Protein AF-A0AB35N3Q8-F1 (afdb_monomer)

Sequence (179 aa):
MINGSGTPKILANCGQVLATLINAGNHHLWVEGGCEITKAQYNDLVDATASTNGVTILIHDGLMSVMGKPSTGATSNHLKGVLFHLNVDYSPTPADWVSYDANNHLNHVPSVIEESYRTITSYYQHGAFTVSGGQYFDAPNQAAVFFDSLDFRFNKDVVDNSRKEFTQIQWQKGSWNDL

Radius of gyration: 17.2 Å; Cα contacts (8 Å, |Δi|>4): 395; chains: 1; bounding box: 38×32×59 Å

pLDDT: mean 91.31, std 9.09, range [57.88, 98.5]

Foldseek 3Di:
DAEADDVQGEDPPQLQVQLVVLLVVAQEEEYEEEYECAQVSQQSNQVSQQPDLAGEYEYEQYAYEYEDHDPPPGDPGARLYEYEYAYDPHFDALVRCPVPPCNCQLVDPPHPDDPLQSGQARAEYAEDHEYADYYHYHDPPGDHDYRYDYDYHHDPSNNCVHCVVPDDPDDDCPDVNVD

Mean predicted aligned error: 5.62 Å

Nearest PDB structures (foldseek):
  5lw3-assembly1_A  TM=2.406E-01  e=1.930E+00  Azotobacter vinelandii
  2qjw-assembly2_C  TM=3.360E-01  e=8.325E+00  Xanthomonas campestris pv. campestris
  2qjw-assembly2_D  TM=3.256E-01  e=9.316E+00  Xanthomonas campestris pv. campestris
  2pyg-assembly1_A  TM=2.619E-01  e=5.616E+00  unclassified

Structure (mmCIF, N/CA/C/O backbone):
data_AF-A0AB35N3Q8-F1
#
_entry.id   AF-A0AB35N3Q8-F1
#
loop_
_atom_site.group_PDB
_atom_site.id
_atom_site.type_symbol
_atom_site.label_atom_id
_atom_site.label_alt_id
_atom_site.label_comp_id
_atom_site.label_asym_id
_atom_site.label_entity_id
_atom_site.label_seq_id
_atom_site.pdbx_PDB_ins_code
_atom_site.Cartn_x
_atom_site.Cartn_y
_atom_site.Cartn_z
_atom_site.occupancy
_atom_site.B_iso_or_equiv
_atom_site.auth_seq_id
_atom_site.auth_comp_id
_atom_site.auth_asym_id
_atom_site.auth_atom_id
_atom_site.pdbx_PDB_model_num
ATOM 1 N N . MET A 1 1 ? -8.042 -13.813 3.741 1.00 83.94 1 MET A N 1
ATOM 2 C CA . MET A 1 1 ? -6.951 -13.785 2.746 1.00 83.94 1 MET A CA 1
ATOM 3 C C . MET A 1 1 ? -7.559 -13.484 1.386 1.00 83.94 1 MET A C 1
ATOM 5 O O . MET A 1 1 ? -8.563 -14.097 1.037 1.00 83.94 1 MET A O 1
ATOM 9 N N . ILE A 1 2 ? -6.992 -12.519 0.673 1.00 96.69 2 ILE A N 1
ATOM 10 C CA . ILE A 1 2 ? -7.413 -12.026 -0.638 1.00 96.69 2 ILE A CA 1
ATOM 11 C C . ILE A 1 2 ? -6.263 -12.345 -1.589 1.00 96.69 2 ILE A C 1
ATOM 13 O O . ILE A 1 2 ? -5.132 -11.960 -1.318 1.00 96.69 2 ILE A O 1
ATOM 17 N N . ASN A 1 3 ? -6.525 -13.070 -2.670 1.00 96.38 3 ASN A N 1
ATOM 18 C CA . ASN A 1 3 ? -5.472 -13.488 -3.591 1.00 96.38 3 ASN A CA 1
ATOM 19 C C . ASN A 1 3 ? -5.484 -12.613 -4.842 1.00 96.38 3 ASN A C 1
ATOM 21 O O . ASN A 1 3 ? -6.519 -12.496 -5.501 1.00 96.38 3 ASN A O 1
ATOM 25 N N . GLY A 1 4 ? -4.331 -12.037 -5.178 1.00 94.88 4 GLY A N 1
ATOM 26 C CA . GLY A 1 4 ? -4.084 -11.484 -6.500 1.00 94.88 4 GLY A CA 1
ATOM 27 C C . GLY A 1 4 ? -4.049 -12.575 -7.572 1.00 94.88 4 GLY A C 1
ATOM 28 O O . GLY A 1 4 ? -3.997 -13.775 -7.289 1.00 94.88 4 GLY A O 1
ATOM 29 N N . SER A 1 5 ? -4.058 -12.149 -8.830 1.00 94.06 5 SER A N 1
ATOM 30 C CA . SER A 1 5 ? -4.033 -13.033 -9.999 1.00 94.06 5 SER A CA 1
ATOM 31 C C . SER A 1 5 ? -2.922 -12.632 -10.969 1.00 94.06 5 SER A C 1
ATOM 33 O O . SER A 1 5 ? -2.453 -11.498 -10.922 1.00 94.06 5 SER A O 1
ATOM 35 N N . GLY A 1 6 ? -2.494 -13.549 -11.840 1.00 91.75 6 GLY A N 1
ATOM 36 C CA . GLY A 1 6 ? -1.421 -13.298 -12.810 1.00 91.75 6 GLY A CA 1
ATOM 37 C C . GLY A 1 6 ? -0.015 -13.631 -12.300 1.00 91.75 6 GLY A C 1
ATOM 38 O O . GLY A 1 6 ? 0.158 -14.327 -11.296 1.00 91.75 6 GLY A O 1
ATOM 39 N N . THR A 1 7 ? 1.000 -13.185 -13.043 1.00 88.06 7 THR A N 1
ATOM 40 C CA . THR A 1 7 ? 2.423 -13.357 -12.710 1.00 88.06 7 THR A CA 1
ATOM 41 C C . THR A 1 7 ? 3.192 -12.079 -13.086 1.00 88.06 7 THR A C 1
ATOM 43 O O . THR A 1 7 ? 3.342 -11.829 -14.282 1.00 88.06 7 THR A O 1
ATOM 46 N N . PRO A 1 8 ? 3.657 -11.277 -12.105 1.00 90.94 8 PRO A N 1
ATOM 47 C CA . PRO A 1 8 ? 3.413 -11.424 -10.663 1.00 90.94 8 PRO A CA 1
ATOM 48 C C . PRO A 1 8 ? 1.919 -11.325 -10.305 1.00 90.94 8 PRO A C 1
ATOM 50 O O . PRO A 1 8 ? 1.110 -10.824 -11.086 1.00 90.94 8 PRO A O 1
ATOM 53 N N . LYS A 1 9 ? 1.531 -11.857 -9.138 1.00 96.19 9 LYS A N 1
ATOM 54 C CA . LYS A 1 9 ? 0.141 -11.771 -8.663 1.00 96.19 9 LYS A CA 1
ATOM 55 C C . LYS A 1 9 ? -0.197 -10.316 -8.365 1.00 96.19 9 LYS A C 1
ATOM 57 O O . LYS A 1 9 ? 0.535 -9.674 -7.622 1.00 96.19 9 LYS A O 1
ATOM 62 N N . ILE A 1 10 ? -1.318 -9.825 -8.881 1.00 96.88 10 ILE A N 1
ATOM 63 C CA . ILE A 1 10 ? -1.806 -8.464 -8.636 1.00 96.88 10 ILE A CA 1
ATOM 64 C C . ILE A 1 10 ? -3.287 -8.521 -8.257 1.00 96.88 10 ILE A C 1
ATOM 66 O O . ILE A 1 10 ? -4.090 -9.204 -8.905 1.00 96.88 10 ILE A O 1
ATOM 70 N N . LEU A 1 11 ? -3.657 -7.805 -7.197 1.00 97.88 11 LEU A N 1
ATOM 71 C CA . LEU A 1 11 ? -5.041 -7.546 -6.828 1.00 97.88 11 LEU A CA 1
ATOM 72 C C . LEU A 1 11 ? -5.544 -6.310 -7.582 1.00 97.88 11 LEU A C 1
ATOM 74 O O . LEU A 1 11 ? -5.248 -5.169 -7.222 1.00 97.88 11 LEU A O 1
ATOM 78 N N . ALA A 1 12 ? -6.332 -6.543 -8.630 1.00 96.19 12 ALA A N 1
ATOM 79 C CA . ALA A 1 12 ? -6.973 -5.469 -9.379 1.00 96.19 12 ALA A CA 1
ATOM 80 C C . ALA A 1 12 ? -7.959 -4.689 -8.496 1.00 96.19 12 ALA A C 1
ATOM 82 O O . ALA A 1 12 ? -8.684 -5.269 -7.687 1.00 96.19 12 ALA A O 1
ATOM 83 N N . ASN A 1 13 ? -8.009 -3.370 -8.690 1.00 96.19 13 ASN A N 1
ATOM 84 C CA . ASN A 1 13 ? -8.845 -2.451 -7.915 1.00 96.19 13 ASN A CA 1
ATOM 85 C C . ASN A 1 13 ? -8.660 -2.575 -6.393 1.00 96.19 13 ASN A C 1
ATOM 87 O O . ASN A 1 13 ? -9.636 -2.542 -5.639 1.00 96.19 13 ASN A O 1
ATOM 91 N N . CYS A 1 14 ? -7.410 -2.740 -5.949 1.00 97.69 14 CYS A N 1
ATOM 92 C CA . CYS A 1 14 ? -7.093 -3.090 -4.570 1.00 97.69 14 CYS A CA 1
ATOM 93 C C . CYS A 1 14 ? -7.777 -2.176 -3.541 1.00 97.69 14 CYS A C 1
ATOM 95 O O . CYS A 1 14 ? -8.440 -2.682 -2.635 1.00 97.69 14 CYS A O 1
ATOM 97 N N . GLY A 1 15 ? -7.708 -0.848 -3.702 1.00 97.25 15 GLY A N 1
ATOM 98 C CA . GLY A 1 15 ? -8.331 0.086 -2.757 1.00 97.25 15 GLY A CA 1
ATOM 99 C C . GLY A 1 15 ? -9.846 -0.111 -2.612 1.00 97.25 15 GLY A C 1
ATOM 100 O O . GLY A 1 15 ? -10.362 -0.114 -1.495 1.00 97.25 15 GLY A O 1
ATOM 101 N N . GLN A 1 16 ? -10.553 -0.381 -3.714 1.00 97.75 16 GLN A N 1
ATOM 102 C CA . GLN A 1 16 ? -11.999 -0.633 -3.705 1.00 97.75 16 GLN A CA 1
ATOM 103 C C . GLN A 1 16 ? -12.348 -1.987 -3.067 1.00 97.75 16 GLN A C 1
ATOM 105 O O . GLN A 1 16 ? -13.322 -2.092 -2.315 1.00 97.75 16 GLN A O 1
ATOM 110 N N . VAL A 1 17 ? -11.557 -3.029 -3.349 1.00 98.38 17 VAL A N 1
ATOM 111 C CA . VAL A 1 17 ? -11.733 -4.359 -2.740 1.00 98.38 17 VAL A CA 1
ATOM 112 C C . VAL A 1 17 ? -11.559 -4.272 -1.224 1.00 98.38 17 VAL A C 1
ATOM 114 O O . VAL A 1 17 ? -12.401 -4.775 -0.478 1.00 98.38 17 VAL A O 1
ATOM 117 N N . LEU A 1 18 ? -10.509 -3.584 -0.765 1.00 98.50 18 LEU A N 1
ATOM 118 C CA . LEU A 1 18 ? -10.261 -3.351 0.656 1.00 98.50 18 LEU A CA 1
ATOM 119 C C . LEU A 1 18 ? -11.410 -2.562 1.297 1.00 98.50 18 LEU A C 1
ATOM 121 O O . LEU A 1 18 ? -11.960 -3.013 2.299 1.00 98.50 18 LEU A O 1
ATOM 125 N N . ALA A 1 19 ? -11.831 -1.444 0.696 1.00 98.38 19 ALA A N 1
ATOM 126 C CA . ALA A 1 19 ? -12.948 -0.636 1.190 1.00 98.38 19 ALA A CA 1
ATOM 127 C C . ALA A 1 19 ? -14.242 -1.454 1.343 1.00 98.38 19 ALA A C 1
ATOM 129 O O . ALA A 1 19 ? -14.917 -1.382 2.369 1.00 98.38 19 ALA A O 1
ATOM 130 N N . THR A 1 20 ? -14.560 -2.288 0.349 1.00 98.50 20 THR A N 1
ATOM 131 C CA . THR A 1 20 ? -15.748 -3.157 0.362 1.00 98.50 20 THR A CA 1
ATOM 132 C C . THR A 1 20 ? -15.714 -4.136 1.534 1.00 98.50 20 THR A C 1
ATOM 134 O O . THR A 1 20 ? -16.702 -4.287 2.251 1.00 98.50 20 THR A O 1
ATOM 137 N N . LEU A 1 21 ? -14.571 -4.788 1.760 1.00 98.25 21 LEU A N 1
ATOM 138 C CA . LEU A 1 21 ? -14.412 -5.749 2.851 1.00 98.25 21 LEU A CA 1
ATOM 139 C C . LEU A 1 21 ? -14.453 -5.077 4.226 1.00 98.25 21 LEU A C 1
ATOM 141 O O . LEU A 1 21 ? -15.048 -5.639 5.147 1.00 98.25 21 LEU A O 1
ATOM 145 N N . ILE A 1 22 ? -13.876 -3.880 4.349 1.00 98.25 22 ILE A N 1
ATOM 146 C CA . ILE A 1 22 ? -13.913 -3.071 5.573 1.00 98.25 22 ILE A CA 1
ATOM 147 C C . ILE A 1 22 ? -15.350 -2.675 5.909 1.00 98.25 22 ILE A C 1
ATOM 149 O O . ILE A 1 22 ? -15.797 -2.904 7.029 1.00 98.25 22 ILE A O 1
ATOM 153 N N . ASN A 1 23 ? -16.110 -2.190 4.926 1.00 98.12 23 ASN A N 1
ATOM 154 C CA . ASN A 1 23 ? -17.527 -1.862 5.104 1.00 98.12 23 ASN A CA 1
ATOM 155 C C . ASN A 1 23 ? -18.387 -3.093 5.445 1.00 98.12 23 ASN A C 1
ATOM 157 O O . ASN A 1 23 ? -19.416 -2.964 6.102 1.00 98.12 23 ASN A O 1
ATOM 161 N N . ALA A 1 24 ? -17.954 -4.294 5.048 1.00 97.69 24 ALA A N 1
ATOM 162 C CA . ALA A 1 24 ? -18.570 -5.561 5.446 1.00 97.69 24 ALA A CA 1
ATOM 163 C C . ALA A 1 24 ? -18.138 -6.055 6.847 1.00 97.69 24 ALA A C 1
ATOM 165 O O . ALA A 1 24 ? -18.530 -7.148 7.255 1.00 97.69 24 ALA A O 1
ATOM 166 N N . GLY A 1 25 ? -17.335 -5.279 7.585 1.00 96.69 25 GLY A N 1
ATOM 167 C CA . GLY A 1 25 ? -16.896 -5.579 8.952 1.00 96.69 25 GLY A CA 1
ATOM 168 C C . GLY A 1 25 ? -15.561 -6.324 9.063 1.00 96.69 25 GLY A C 1
ATOM 169 O O . GLY A 1 25 ? -15.192 -6.755 10.156 1.00 96.69 25 GLY A O 1
ATOM 170 N N . ASN A 1 26 ? -14.814 -6.490 7.965 1.00 96.38 26 ASN A N 1
ATOM 171 C CA . ASN A 1 26 ? -13.488 -7.111 8.008 1.00 96.38 26 ASN A CA 1
ATOM 172 C C . ASN A 1 26 ? -12.425 -6.059 8.331 1.00 96.38 26 ASN A C 1
ATOM 174 O O . ASN A 1 26 ? -12.109 -5.215 7.500 1.00 96.38 26 ASN A O 1
ATOM 178 N N . HIS A 1 27 ? -11.830 -6.136 9.520 1.00 94.88 27 HIS A N 1
ATOM 179 C CA . HIS A 1 27 ? -10.807 -5.173 9.955 1.00 94.88 27 HIS A CA 1
ATOM 180 C C . HIS A 1 27 ? -9.370 -5.698 9.841 1.00 94.88 27 HIS A C 1
ATOM 182 O O . HIS A 1 27 ? -8.433 -4.951 10.094 1.00 94.88 27 HIS A O 1
ATOM 188 N N . HIS A 1 28 ? -9.184 -6.961 9.450 1.00 95.25 28 HIS A N 1
ATOM 189 C CA . HIS A 1 28 ? -7.873 -7.582 9.258 1.00 95.25 28 HIS A CA 1
ATOM 190 C C . HIS A 1 28 ? -7.820 -8.170 7.852 1.00 95.25 28 HIS A C 1
ATOM 192 O O . HIS A 1 28 ? -8.460 -9.181 7.557 1.00 95.25 28 HIS A O 1
ATOM 198 N N . LEU A 1 29 ? -7.103 -7.492 6.964 1.00 97.31 29 LEU A N 1
ATOM 199 C CA . LEU A 1 29 ? -7.060 -7.796 5.544 1.00 97.31 29 LEU A CA 1
ATOM 200 C C . LEU A 1 29 ? -5.645 -8.225 5.177 1.00 97.31 29 LEU A C 1
ATOM 202 O O . LEU A 1 29 ? -4.680 -7.538 5.487 1.00 97.31 29 LEU A O 1
ATOM 206 N N . TRP A 1 30 ? -5.542 -9.369 4.511 1.00 97.62 30 TRP A N 1
ATOM 207 C CA . TRP A 1 30 ? -4.290 -9.917 3.998 1.00 97.62 30 TRP A CA 1
ATOM 208 C C . TRP A 1 30 ? -4.444 -10.082 2.495 1.00 97.62 30 TRP A C 1
ATOM 210 O O . TRP A 1 30 ? -5.305 -10.856 2.065 1.00 97.62 30 TRP A O 1
ATOM 220 N N . VAL A 1 31 ? -3.623 -9.373 1.726 1.00 98.31 31 VAL A N 1
ATOM 221 C CA . VAL A 1 31 ? -3.501 -9.477 0.271 1.00 98.31 31 VAL A CA 1
ATOM 222 C C . VAL A 1 31 ? -2.235 -10.258 -0.076 1.00 98.31 31 VAL A C 1
ATOM 224 O O . VAL A 1 31 ? -1.149 -9.875 0.338 1.00 98.31 31 VAL A O 1
ATOM 227 N N . GLU A 1 32 ? -2.392 -11.352 -0.815 1.00 97.88 32 GLU A N 1
ATOM 228 C CA . GLU A 1 32 ? -1.293 -12.116 -1.415 1.00 97.88 32 GLU A CA 1
ATOM 229 C C . GLU A 1 32 ? -1.042 -11.613 -2.839 1.00 97.88 32 GLU A C 1
ATOM 231 O O . GLU A 1 32 ? -1.887 -11.797 -3.726 1.00 97.88 32 GLU A O 1
ATOM 236 N N . GLY A 1 33 ? 0.114 -10.999 -3.065 1.00 97.69 33 GLY A N 1
ATOM 237 C CA . GLY A 1 33 ? 0.476 -10.318 -4.300 1.00 97.69 33 GLY A CA 1
ATOM 238 C C . GLY A 1 33 ? 0.417 -8.796 -4.190 1.00 97.69 33 GLY A C 1
ATOM 239 O O . GLY A 1 33 ? 0.183 -8.212 -3.134 1.00 97.69 33 GLY A O 1
ATOM 240 N N . GLY A 1 34 ? 0.635 -8.142 -5.326 1.00 97.88 34 GLY A N 1
ATOM 241 C CA . GLY A 1 34 ? 0.725 -6.699 -5.406 1.00 97.88 34 GLY A CA 1
ATOM 242 C C . GLY A 1 34 ? -0.622 -5.977 -5.304 1.00 97.88 34 GLY A C 1
ATOM 243 O O . GLY A 1 34 ? -1.671 -6.498 -5.684 1.00 97.88 34 GLY A O 1
ATOM 244 N N . CYS A 1 35 ? -0.583 -4.746 -4.803 1.00 98.38 35 CYS A N 1
ATOM 245 C CA . CYS A 1 35 ? -1.736 -3.899 -4.531 1.00 98.38 35 CYS A CA 1
ATOM 246 C C . CYS A 1 35 ? -1.394 -2.426 -4.788 1.00 98.38 35 CYS A C 1
ATOM 248 O O . CYS A 1 35 ? -0.466 -1.885 -4.189 1.00 98.38 35 CYS A O 1
ATOM 250 N N . GLU A 1 36 ? -2.180 -1.761 -5.631 1.00 98.06 36 GLU A N 1
ATOM 251 C CA . GLU A 1 36 ? -2.143 -0.305 -5.775 1.00 98.06 36 GLU A CA 1
ATOM 252 C C . GLU A 1 36 ? -3.421 0.322 -5.230 1.00 98.06 36 GLU A C 1
ATOM 254 O O . GLU A 1 36 ? -4.532 -0.052 -5.615 1.00 98.06 36 GLU A O 1
ATOM 259 N N . ILE A 1 37 ? -3.255 1.320 -4.368 1.00 97.56 37 ILE A N 1
ATOM 260 C CA . ILE A 1 37 ? -4.319 2.253 -4.010 1.00 97.56 37 ILE A CA 1
ATOM 261 C C . ILE A 1 37 ? -4.205 3.435 -4.970 1.00 97.56 37 ILE A C 1
ATOM 263 O O . ILE A 1 37 ? -3.357 4.312 -4.799 1.00 97.56 37 ILE A O 1
ATOM 267 N N . THR A 1 38 ? -5.044 3.447 -6.006 1.00 97.06 38 THR A N 1
ATOM 268 C CA . THR A 1 38 ? -5.044 4.523 -7.008 1.00 97.06 38 THR A CA 1
ATOM 269 C C . THR A 1 38 ? -5.674 5.801 -6.451 1.00 97.06 38 THR A C 1
ATOM 271 O O . THR A 1 38 ? -6.429 5.778 -5.474 1.00 97.06 38 THR A O 1
ATOM 274 N N . LYS A 1 39 ? -5.452 6.942 -7.123 1.00 95.88 39 LYS A N 1
ATOM 275 C CA . LYS A 1 39 ? -6.076 8.222 -6.724 1.00 95.88 39 LYS A CA 1
ATOM 276 C C . LYS A 1 39 ? -7.604 8.146 -6.711 1.00 95.88 39 LYS A C 1
ATOM 278 O O . LYS A 1 39 ? -8.239 8.796 -5.887 1.00 95.88 39 LYS A O 1
ATOM 283 N N . ALA A 1 40 ? -8.184 7.370 -7.629 1.00 95.94 40 ALA A N 1
ATOM 284 C CA . ALA A 1 40 ? -9.630 7.192 -7.738 1.00 95.94 40 ALA A CA 1
ATOM 285 C C . ALA A 1 40 ? -10.209 6.374 -6.573 1.00 95.94 40 ALA A C 1
ATOM 287 O O . ALA A 1 40 ? -11.357 6.581 -6.202 1.00 95.94 40 ALA A O 1
ATOM 288 N N . GLN A 1 41 ? -9.411 5.483 -5.981 1.00 96.69 41 GLN A N 1
ATOM 289 C CA . GLN A 1 41 ? -9.819 4.603 -4.881 1.00 96.69 41 GLN A CA 1
ATOM 290 C C . GLN A 1 41 ? -9.489 5.177 -3.498 1.00 96.69 41 GLN A C 1
ATOM 292 O O . GLN A 1 41 ? -9.890 4.604 -2.485 1.00 96.69 41 GLN A O 1
ATOM 297 N N . TYR A 1 42 ? -8.752 6.293 -3.442 1.00 96.19 42 TYR A N 1
ATOM 298 C CA . TYR A 1 42 ? -8.296 6.906 -2.196 1.00 96.19 42 TYR A CA 1
ATOM 299 C C . TYR A 1 42 ? -9.457 7.171 -1.229 1.00 96.19 42 TYR A C 1
ATOM 301 O O . TYR A 1 42 ? -9.403 6.716 -0.089 1.00 96.19 42 TYR A O 1
ATOM 309 N N . ASN A 1 43 ? -10.498 7.886 -1.682 1.00 96.62 43 ASN A N 1
ATOM 310 C CA . ASN A 1 43 ? -11.618 8.280 -0.821 1.00 96.62 43 ASN A CA 1
ATOM 311 C C . ASN A 1 43 ? -12.343 7.046 -0.272 1.00 96.62 43 ASN A C 1
ATOM 313 O O . ASN A 1 43 ? -12.494 6.933 0.940 1.00 96.62 43 ASN A O 1
ATOM 317 N N . ASP A 1 44 ? -12.694 6.097 -1.146 1.00 96.56 44 ASP A N 1
ATOM 318 C CA . ASP A 1 44 ? -13.397 4.866 -0.771 1.00 96.56 44 ASP A CA 1
ATOM 319 C C . ASP A 1 44 ? -12.677 4.127 0.362 1.00 96.56 44 ASP A C 1
ATOM 321 O O . ASP A 1 44 ? -13.300 3.722 1.345 1.00 96.56 44 ASP A O 1
ATOM 325 N N . LEU A 1 45 ? -11.353 3.982 0.251 1.00 97.56 45 LEU A N 1
ATOM 326 C CA . LEU A 1 45 ? -10.556 3.301 1.262 1.00 97.56 45 LEU A CA 1
ATOM 327 C C . LEU A 1 45 ? -10.495 4.086 2.574 1.00 97.56 45 LEU A C 1
ATOM 329 O O . LEU A 1 45 ? -10.781 3.524 3.634 1.00 97.56 45 LEU A O 1
ATOM 333 N N . VAL A 1 46 ? -10.099 5.363 2.537 1.00 96.62 46 VAL A N 1
ATOM 334 C CA . VAL A 1 46 ? -9.896 6.117 3.783 1.00 96.62 46 VAL A CA 1
ATOM 335 C C . VAL A 1 46 ? -11.219 6.367 4.507 1.00 96.62 46 VAL A C 1
ATOM 337 O O . VAL A 1 46 ? -11.254 6.251 5.732 1.00 96.62 46 VAL A O 1
ATOM 340 N N . ASP A 1 47 ? -12.314 6.602 3.780 1.00 97.38 47 ASP A N 1
ATOM 341 C CA . ASP A 1 47 ? -13.652 6.772 4.353 1.00 97.38 47 AS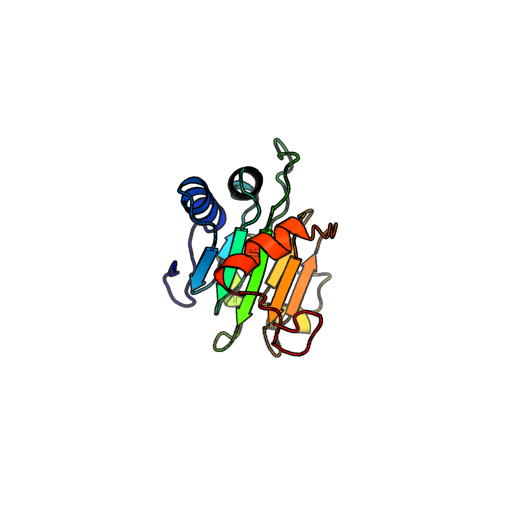P A CA 1
ATOM 342 C C . ASP A 1 47 ? -14.157 5.465 4.981 1.00 97.38 47 ASP A C 1
ATOM 344 O O . ASP A 1 47 ? -14.664 5.487 6.107 1.00 97.38 47 ASP A O 1
ATOM 348 N N . ALA A 1 48 ? -13.931 4.316 4.327 1.00 98.06 48 ALA A N 1
ATOM 349 C CA . ALA A 1 48 ? -14.234 3.013 4.919 1.00 98.06 48 ALA A CA 1
ATOM 350 C C . ALA A 1 48 ? -13.471 2.820 6.238 1.00 98.06 48 ALA A C 1
ATOM 352 O O . ALA A 1 48 ? -14.070 2.476 7.258 1.00 98.06 48 ALA A O 1
ATOM 353 N N . THR A 1 49 ? -12.165 3.121 6.269 1.00 97.00 49 THR A N 1
ATOM 354 C CA . THR A 1 49 ? -11.360 2.973 7.496 1.00 97.00 49 THR A CA 1
ATOM 355 C C . THR A 1 49 ? -11.780 3.938 8.607 1.00 97.00 49 THR A C 1
ATOM 357 O O . THR A 1 49 ? -11.756 3.562 9.781 1.00 97.00 49 THR A O 1
ATOM 360 N N . ALA A 1 50 ? -12.205 5.158 8.262 1.00 95.94 50 ALA A N 1
ATOM 361 C CA . ALA A 1 50 ? -12.589 6.193 9.221 1.00 95.94 50 ALA A CA 1
ATOM 362 C C . ALA A 1 50 ? -13.799 5.790 10.078 1.00 95.94 50 ALA A C 1
ATOM 364 O O . ALA A 1 50 ? -13.894 6.203 11.236 1.00 95.94 50 ALA A O 1
ATOM 365 N N . SER A 1 51 ? -14.676 4.936 9.541 1.00 93.50 51 SER A N 1
ATOM 366 C CA . SER A 1 51 ? -15.833 4.374 10.252 1.00 93.50 51 SER A CA 1
ATOM 367 C C . SER A 1 51 ? -15.481 3.284 11.279 1.00 93.50 51 SER A C 1
ATOM 369 O O . SER A 1 51 ? -16.337 2.855 12.052 1.00 93.50 51 SER A O 1
ATOM 371 N N . THR A 1 52 ? -14.220 2.843 11.318 1.00 94.62 52 THR A N 1
ATOM 372 C CA . THR A 1 52 ? -13.743 1.757 12.187 1.00 94.62 52 THR A CA 1
ATOM 373 C C . THR A 1 52 ? -12.949 2.284 13.387 1.00 94.62 52 THR A C 1
ATOM 375 O O . THR A 1 52 ? -12.658 3.475 13.506 1.00 94.62 52 THR A O 1
ATOM 378 N N . ASN A 1 53 ? -12.520 1.386 14.277 1.00 92.75 53 ASN A N 1
ATOM 379 C CA . ASN A 1 53 ? -11.555 1.704 15.339 1.00 92.75 53 ASN A CA 1
ATOM 380 C C . ASN A 1 53 ? -10.090 1.522 14.916 1.00 92.75 53 ASN A C 1
ATOM 382 O O . ASN A 1 53 ? -9.194 1.644 15.747 1.00 92.75 53 ASN A O 1
ATOM 386 N N . GLY A 1 54 ? -9.841 1.277 13.633 1.00 92.81 54 GLY A N 1
ATOM 387 C CA . GLY A 1 54 ? -8.543 0.876 13.117 1.00 92.81 54 GLY A CA 1
ATOM 388 C C . GLY A 1 54 ? -8.661 -0.430 12.346 1.00 92.81 54 GLY A C 1
ATOM 389 O O . GLY A 1 54 ? -9.354 -1.350 12.782 1.00 92.81 54 GLY A O 1
ATOM 390 N N . VAL A 1 55 ? -7.962 -0.504 11.218 1.00 95.75 55 VAL A N 1
ATOM 391 C CA . VAL A 1 55 ? -7.808 -1.730 10.428 1.00 95.75 55 VAL A CA 1
ATOM 392 C C . VAL A 1 55 ? -6.340 -2.138 10.339 1.00 95.75 55 VAL A C 1
ATOM 394 O O . VAL A 1 55 ? -5.446 -1.302 10.461 1.00 95.75 55 VAL A O 1
ATOM 397 N N . THR A 1 56 ? -6.102 -3.415 10.077 1.00 96.25 56 THR A N 1
ATOM 398 C CA . THR A 1 56 ? -4.799 -3.967 9.703 1.00 96.25 56 THR A CA 1
ATOM 399 C C . THR A 1 56 ? -4.873 -4.400 8.255 1.00 96.25 56 THR A C 1
ATOM 401 O O . THR A 1 56 ? -5.690 -5.255 7.913 1.00 96.25 56 THR A O 1
ATOM 404 N N . ILE A 1 57 ? -4.025 -3.824 7.411 1.00 97.31 57 ILE A N 1
ATOM 405 C CA . ILE A 1 57 ? -3.881 -4.231 6.014 1.00 97.31 57 ILE A CA 1
ATOM 406 C C . ILE A 1 57 ? -2.457 -4.737 5.836 1.00 97.31 57 ILE A C 1
ATOM 408 O O . ILE A 1 57 ? -1.503 -4.011 6.098 1.00 97.31 57 ILE A O 1
ATOM 412 N N . LEU A 1 58 ? -2.330 -5.979 5.392 1.00 97.50 58 LEU A N 1
ATOM 413 C CA . LEU A 1 58 ? -1.074 -6.621 5.047 1.00 97.50 58 LEU A CA 1
ATOM 414 C C . LEU A 1 58 ? -1.044 -6.884 3.543 1.00 97.50 58 LEU A C 1
ATOM 416 O O . LEU A 1 58 ? -1.939 -7.548 3.021 1.00 97.50 58 LEU A O 1
ATOM 420 N N . ILE A 1 59 ? -0.008 -6.387 2.876 1.00 98.31 59 ILE A N 1
ATOM 421 C CA . ILE A 1 59 ? 0.358 -6.740 1.506 1.00 98.31 59 ILE A CA 1
ATOM 422 C C . ILE A 1 59 ? 1.578 -7.654 1.589 1.00 98.31 59 ILE A C 1
ATOM 424 O O . ILE A 1 59 ? 2.610 -7.254 2.131 1.00 98.31 59 ILE A O 1
ATOM 428 N N . HIS A 1 60 ? 1.432 -8.879 1.098 1.00 98.00 60 HIS A N 1
ATOM 429 C CA . HIS A 1 60 ? 2.436 -9.930 1.192 1.00 98.00 60 HIS A CA 1
ATOM 430 C C . HIS A 1 60 ? 2.894 -10.370 -0.203 1.00 98.00 60 HIS A C 1
ATOM 432 O O . HIS A 1 60 ? 2.055 -10.613 -1.069 1.00 98.00 60 HIS A O 1
ATOM 438 N N . ASP A 1 61 ? 4.208 -10.471 -0.408 1.00 97.25 61 ASP A N 1
ATOM 439 C CA . ASP A 1 61 ? 4.855 -10.963 -1.632 1.00 97.25 61 ASP A CA 1
ATOM 440 C C . ASP A 1 61 ? 4.360 -10.295 -2.927 1.00 97.25 61 ASP A C 1
ATOM 442 O O . ASP A 1 61 ? 3.862 -10.930 -3.864 1.00 97.25 61 ASP A O 1
ATOM 446 N N . GLY A 1 62 ? 4.526 -8.975 -2.998 1.00 97.75 62 GLY A N 1
ATOM 447 C CA . GLY A 1 62 ? 4.234 -8.199 -4.197 1.00 97.75 62 GLY A CA 1
ATOM 448 C C . GLY A 1 62 ? 4.587 -6.720 -4.083 1.00 97.75 62 GLY A C 1
ATOM 449 O O . GLY A 1 62 ? 5.116 -6.247 -3.075 1.00 97.75 62 GLY A O 1
ATOM 450 N N . LEU A 1 63 ? 4.282 -5.971 -5.145 1.00 98.31 63 LEU A N 1
ATOM 451 C CA . LEU A 1 63 ? 4.412 -4.514 -5.155 1.00 98.31 63 LEU A CA 1
ATOM 452 C C . LEU A 1 63 ? 3.288 -3.854 -4.365 1.00 98.31 63 LEU A C 1
ATOM 454 O O . LEU A 1 63 ? 2.120 -4.181 -4.563 1.00 98.31 63 LEU A O 1
ATOM 458 N N . MET A 1 64 ? 3.615 -2.855 -3.557 1.00 97.88 64 MET A N 1
ATOM 459 C CA . MET A 1 64 ? 2.629 -1.988 -2.926 1.00 97.88 64 MET A CA 1
ATOM 460 C C . MET A 1 64 ? 2.817 -0.548 -3.402 1.00 97.88 64 MET A C 1
ATOM 462 O O . MET A 1 64 ? 3.920 -0.006 -3.335 1.00 97.88 64 MET A O 1
ATOM 466 N N . SER A 1 65 ? 1.743 0.108 -3.838 1.00 97.56 65 SER A N 1
ATOM 467 C CA . SER A 1 65 ? 1.774 1.557 -4.045 1.00 97.56 65 SER A CA 1
ATOM 468 C C . SER A 1 65 ? 0.560 2.281 -3.511 1.00 97.56 65 SER A C 1
ATOM 470 O O . SER A 1 65 ? -0.557 1.761 -3.457 1.00 97.56 65 SER A O 1
ATOM 472 N N . VAL A 1 66 ? 0.808 3.528 -3.124 1.00 96.25 66 VAL A N 1
ATOM 473 C CA . VAL A 1 66 ? -0.208 4.442 -2.628 1.00 96.25 66 VAL A CA 1
ATOM 474 C C . VAL A 1 66 ? -0.117 5.748 -3.393 1.00 96.25 66 VAL A C 1
ATOM 476 O O . VAL A 1 66 ? 0.837 6.519 -3.263 1.00 96.25 66 VAL A O 1
ATOM 479 N N . MET A 1 67 ? -1.151 6.014 -4.181 1.00 95.62 67 MET A N 1
ATOM 480 C CA . MET A 1 67 ? -1.341 7.295 -4.831 1.00 95.62 67 MET A CA 1
ATOM 481 C C . MET A 1 67 ? -2.150 8.199 -3.897 1.00 95.62 67 MET A C 1
ATOM 483 O O . MET A 1 67 ? -3.237 7.849 -3.442 1.00 95.62 67 MET A O 1
ATOM 487 N N . GLY A 1 68 ? -1.597 9.369 -3.593 1.00 91.25 68 GLY A N 1
ATOM 488 C CA . GLY A 1 68 ? -2.168 10.330 -2.657 1.00 91.25 68 GLY A CA 1
ATOM 489 C C . GLY A 1 68 ? -3.511 10.905 -3.104 1.00 91.25 68 GLY A C 1
ATOM 490 O O . GLY A 1 68 ? -3.994 10.648 -4.209 1.00 91.25 68 GLY A O 1
ATOM 491 N N . LYS A 1 69 ? -4.099 11.727 -2.231 1.00 92.31 69 LYS A N 1
ATOM 492 C CA . LYS A 1 69 ? -5.460 12.264 -2.386 1.00 92.31 69 LYS A CA 1
ATOM 493 C C . LYS A 1 69 ? -5.757 12.834 -3.790 1.00 92.31 69 LYS A C 1
ATOM 495 O O . LYS A 1 69 ? -4.879 13.466 -4.395 1.00 92.31 69 LYS A O 1
ATOM 500 N N . PRO A 1 70 ? -6.993 12.683 -4.306 1.00 92.94 70 PRO A N 1
ATOM 501 C CA . PRO A 1 70 ? -7.378 13.274 -5.583 1.00 92.94 70 PRO A CA 1
ATOM 502 C C . PRO A 1 70 ? -7.287 14.808 -5.531 1.00 92.94 70 PRO A C 1
ATOM 504 O O . PRO A 1 70 ? -7.442 15.431 -4.480 1.00 92.94 70 PRO A O 1
ATOM 507 N N . SER A 1 71 ? -7.031 15.441 -6.679 1.00 90.00 71 SER A N 1
ATOM 508 C CA . SER A 1 71 ? -6.871 16.903 -6.775 1.00 90.00 71 SER A CA 1
ATOM 509 C C . SER A 1 71 ? -8.161 17.677 -6.493 1.00 90.00 71 SER A C 1
ATOM 511 O O . SER A 1 71 ? -8.112 18.843 -6.110 1.00 90.00 71 SER A O 1
ATOM 513 N N . THR A 1 72 ? -9.314 17.032 -6.675 1.00 92.38 72 THR A N 1
ATOM 514 C CA . THR A 1 72 ? -10.644 17.580 -6.401 1.00 92.38 72 THR A CA 1
ATOM 515 C C . THR A 1 72 ? -11.477 16.532 -5.672 1.00 92.38 72 THR A C 1
ATOM 517 O O . THR A 1 72 ? -11.294 15.336 -5.887 1.00 92.38 72 THR A O 1
ATOM 520 N N . GLY A 1 73 ? -12.360 16.972 -4.772 1.00 93.19 73 GLY A N 1
ATOM 521 C CA . GLY A 1 73 ? -13.255 16.071 -4.039 1.00 93.19 73 GLY A CA 1
ATOM 522 C C . GLY A 1 73 ? -12.571 15.150 -3.023 1.00 93.19 73 GLY A C 1
ATOM 523 O O . GLY A 1 73 ? -13.176 14.165 -2.616 1.00 93.19 73 GLY A O 1
ATOM 524 N N . ALA A 1 74 ? -11.330 15.430 -2.612 1.00 93.88 74 ALA A N 1
ATOM 525 C CA . ALA A 1 74 ? -10.673 14.665 -1.557 1.00 93.88 74 ALA A CA 1
ATOM 526 C C . ALA A 1 74 ? -11.408 14.827 -0.220 1.00 93.88 74 ALA A C 1
ATOM 528 O O . ALA A 1 74 ? -11.675 15.949 0.219 1.00 93.88 74 ALA A O 1
ATOM 529 N N . THR A 1 75 ? -11.681 13.706 0.440 1.00 95.00 75 THR A N 1
ATOM 530 C CA . THR A 1 75 ? -12.155 13.681 1.828 1.00 95.00 75 THR A CA 1
ATOM 531 C C . THR A 1 75 ? -11.101 14.245 2.789 1.00 95.00 75 THR A C 1
ATOM 533 O O . THR A 1 7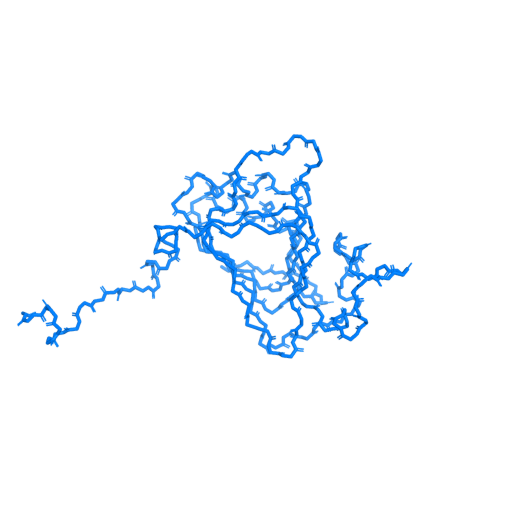5 ? -9.896 14.210 2.516 1.00 95.00 75 THR A O 1
ATOM 536 N N . SER A 1 76 ? -11.544 14.767 3.938 1.00 92.69 76 SER A N 1
ATOM 537 C CA . SER A 1 76 ? -10.652 15.153 5.041 1.00 92.69 76 SER A CA 1
ATOM 538 C C . SER A 1 76 ? -10.187 13.959 5.874 1.00 92.69 76 SER A C 1
ATOM 540 O O . SER A 1 76 ? -9.341 14.127 6.750 1.00 92.69 76 SER A O 1
ATOM 542 N N . ASN A 1 77 ? -10.755 12.776 5.633 1.00 94.19 77 ASN A N 1
ATOM 543 C CA . ASN A 1 77 ? -10.405 11.561 6.348 1.00 94.19 77 ASN A CA 1
ATOM 544 C C . ASN A 1 77 ? -8.984 11.089 6.018 1.00 94.19 77 ASN A C 1
ATOM 546 O O . ASN A 1 77 ? -8.346 11.494 5.041 1.00 94.19 77 ASN A O 1
ATOM 550 N N . HIS A 1 78 ? -8.463 10.248 6.901 1.00 92.12 78 HIS A N 1
ATOM 551 C CA . HIS A 1 78 ? -7.131 9.661 6.824 1.00 92.12 78 HIS A CA 1
ATOM 552 C C . HIS A 1 78 ? -7.278 8.148 6.891 1.00 92.12 78 HIS A C 1
ATOM 554 O O . HIS A 1 78 ? -8.286 7.652 7.402 1.00 92.12 78 HIS A O 1
ATOM 560 N N . LEU A 1 79 ? -6.264 7.410 6.442 1.00 93.81 79 LEU A N 1
ATOM 561 C CA . LEU A 1 79 ? -6.255 5.972 6.654 1.00 93.81 79 LEU A CA 1
ATOM 562 C C . LEU A 1 79 ? -6.153 5.688 8.160 1.00 93.81 79 LEU A C 1
ATOM 564 O O . LEU A 1 79 ? -5.102 5.876 8.782 1.00 93.81 79 LEU A O 1
ATOM 568 N N . LYS A 1 80 ? -7.245 5.221 8.760 1.00 95.50 80 LYS A N 1
ATOM 569 C CA . LYS A 1 80 ? -7.289 4.837 10.170 1.00 95.50 80 LYS A CA 1
ATOM 570 C C . LYS A 1 80 ? -6.926 3.361 10.302 1.00 95.50 80 LYS A C 1
ATOM 572 O O . LYS A 1 80 ? -7.787 2.488 10.293 1.00 95.50 80 LYS A O 1
ATOM 577 N N . GLY A 1 81 ? -5.634 3.080 10.417 1.00 94.31 81 GLY A N 1
ATOM 578 C CA . GLY A 1 81 ? -5.136 1.715 10.536 1.00 94.31 81 GLY A CA 1
ATOM 579 C C . GLY A 1 81 ? -3.622 1.613 10.447 1.00 94.31 81 GLY A C 1
ATOM 580 O O . GLY A 1 81 ? -2.915 2.623 10.474 1.00 94.31 81 GLY A O 1
ATOM 581 N N . VAL A 1 82 ? -3.149 0.379 10.333 1.00 94.19 82 VAL A N 1
ATOM 582 C CA . VAL A 1 82 ? -1.749 0.027 10.096 1.00 94.19 82 VAL A CA 1
ATOM 583 C C . VAL A 1 82 ? -1.606 -0.666 8.742 1.00 94.19 82 VAL A C 1
ATOM 585 O O . VAL A 1 82 ? -2.434 -1.502 8.371 1.00 94.19 82 VAL A O 1
ATOM 588 N N . LEU A 1 83 ? -0.557 -0.298 8.013 1.00 95.38 83 LEU A N 1
ATOM 589 C CA . LEU A 1 83 ? -0.168 -0.900 6.743 1.00 95.38 83 LEU A CA 1
ATOM 590 C C . LEU A 1 83 ? 1.095 -1.729 6.957 1.00 95.38 83 LEU A C 1
ATOM 592 O O . LEU A 1 83 ? 2.090 -1.211 7.458 1.00 95.38 83 LEU A O 1
ATOM 596 N N . PHE A 1 84 ? 1.061 -2.994 6.567 1.00 96.81 84 PHE A N 1
ATOM 597 C CA . PHE A 1 84 ? 2.228 -3.859 6.504 1.00 96.81 84 PHE A CA 1
ATOM 598 C C . PHE A 1 84 ? 2.520 -4.189 5.050 1.00 96.81 84 PHE A C 1
ATOM 600 O O . PHE A 1 84 ? 1.623 -4.595 4.311 1.00 96.81 84 PHE A O 1
ATOM 607 N N . HIS A 1 85 ? 3.778 -4.057 4.664 1.00 98.00 85 HIS A N 1
ATOM 608 C CA . HIS A 1 85 ? 4.294 -4.541 3.399 1.00 98.00 85 HIS A CA 1
ATOM 609 C C . HIS A 1 85 ? 5.443 -5.496 3.686 1.00 98.00 85 HIS A C 1
ATOM 611 O O . HIS A 1 85 ? 6.469 -5.089 4.233 1.00 98.00 85 HIS A O 1
ATOM 617 N N . LEU A 1 86 ? 5.223 -6.773 3.386 1.00 97.44 86 LEU A N 1
ATOM 618 C CA . LEU A 1 86 ? 6.150 -7.856 3.683 1.00 97.44 86 LEU A CA 1
ATOM 619 C C . LEU A 1 86 ? 6.478 -8.592 2.383 1.00 97.44 86 LEU A C 1
ATOM 621 O O . LEU A 1 86 ? 5.567 -9.081 1.721 1.00 97.44 86 LEU A O 1
ATOM 625 N N . ASN A 1 87 ? 7.756 -8.706 2.037 1.00 97.81 87 ASN A N 1
ATOM 626 C CA . ASN A 1 87 ? 8.212 -9.519 0.912 1.00 97.81 87 ASN A CA 1
ATOM 627 C C . ASN A 1 87 ? 9.242 -10.529 1.411 1.00 97.81 87 ASN A C 1
ATOM 629 O O . ASN A 1 87 ? 10.309 -10.149 1.893 1.00 97.81 87 ASN A O 1
ATOM 633 N N . VAL A 1 88 ? 8.908 -11.809 1.276 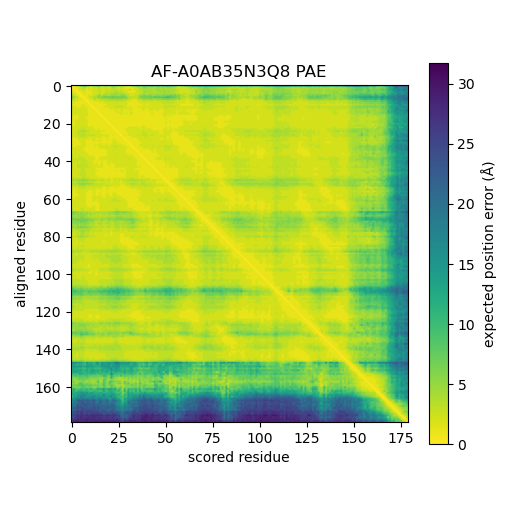1.00 95.06 88 VAL A N 1
ATOM 634 C CA . VAL A 1 88 ? 9.749 -12.945 1.660 1.00 95.06 88 VAL A CA 1
ATOM 635 C C . VAL A 1 88 ? 10.356 -13.574 0.410 1.00 95.06 88 VAL A C 1
ATOM 637 O O . VAL A 1 88 ? 11.579 -13.631 0.288 1.00 95.06 88 VAL A O 1
ATOM 640 N N . ASP A 1 89 ? 9.508 -13.977 -0.537 1.00 93.38 89 ASP A N 1
ATOM 641 C CA . ASP A 1 89 ? 9.910 -14.691 -1.754 1.00 93.38 89 ASP A CA 1
ATOM 642 C C . ASP A 1 89 ? 9.844 -13.803 -3.008 1.00 93.38 89 ASP A C 1
ATOM 644 O O . ASP A 1 89 ? 10.388 -14.143 -4.063 1.00 93.38 89 ASP A O 1
ATOM 648 N N . TYR A 1 90 ? 9.179 -12.649 -2.918 1.00 96.25 90 TYR A N 1
ATOM 649 C CA . TYR A 1 90 ? 9.032 -11.727 -4.038 1.00 96.25 90 TYR A CA 1
ATOM 650 C C . TYR A 1 90 ? 10.257 -10.819 -4.224 1.00 96.25 90 TYR A C 1
ATOM 652 O O . TYR A 1 90 ? 10.732 -10.198 -3.275 1.00 96.25 90 TYR A O 1
ATOM 660 N N . SER A 1 91 ? 10.719 -10.668 -5.471 1.00 96.06 91 SER A N 1
ATOM 661 C CA . SER A 1 91 ? 11.772 -9.724 -5.863 1.00 96.06 91 SER A CA 1
ATOM 662 C C . SER A 1 91 ? 11.249 -8.787 -6.959 1.00 96.06 91 SER A C 1
ATOM 664 O O . SER A 1 91 ? 10.836 -9.282 -8.011 1.00 96.06 91 SER A O 1
ATOM 666 N N . PRO A 1 92 ? 11.227 -7.460 -6.732 1.00 96.44 92 PRO A N 1
ATOM 667 C CA . PRO A 1 92 ? 10.661 -6.514 -7.682 1.00 96.44 92 PRO A CA 1
ATOM 668 C C . PRO A 1 92 ? 11.554 -6.329 -8.906 1.00 96.44 92 PRO A C 1
ATOM 670 O O . PRO A 1 92 ? 12.781 -6.307 -8.809 1.00 96.44 92 PRO A O 1
ATOM 673 N N . THR A 1 93 ? 10.925 -6.092 -10.054 1.00 95.50 93 THR A N 1
ATOM 674 C CA . THR A 1 93 ? 11.600 -5.583 -11.250 1.00 95.50 93 THR A CA 1
ATOM 675 C C . THR A 1 93 ? 10.880 -4.349 -11.797 1.00 95.50 93 THR A C 1
ATOM 677 O O . THR A 1 93 ? 9.676 -4.190 -11.587 1.00 95.50 93 THR A O 1
ATOM 680 N N . PRO A 1 94 ? 11.554 -3.476 -12.572 1.00 94.69 94 PRO A N 1
ATOM 681 C CA . PRO A 1 94 ? 10.883 -2.352 -13.229 1.00 94.69 94 PRO A CA 1
ATOM 682 C C . PRO A 1 94 ? 9.698 -2.759 -14.121 1.00 94.69 94 PRO A C 1
ATOM 684 O O . PRO A 1 94 ? 8.765 -1.979 -14.288 1.00 94.69 94 PRO A O 1
ATOM 687 N N . ALA A 1 95 ? 9.716 -3.970 -14.689 1.00 95.44 95 ALA A N 1
ATOM 688 C CA . ALA A 1 95 ? 8.643 -4.468 -15.547 1.00 95.44 95 ALA A CA 1
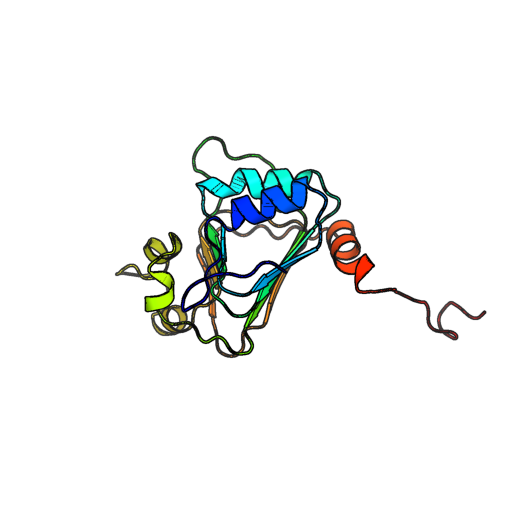ATOM 689 C C . ALA A 1 95 ? 7.351 -4.773 -14.771 1.00 95.44 95 ALA A C 1
ATOM 691 O O . ALA A 1 95 ? 6.262 -4.623 -15.324 1.00 95.44 95 ALA A O 1
ATOM 692 N N . ASP A 1 96 ? 7.458 -5.135 -13.491 1.00 96.69 96 ASP A N 1
ATOM 693 C CA . ASP A 1 96 ? 6.302 -5.460 -12.646 1.00 96.69 96 ASP A CA 1
ATOM 694 C C . ASP A 1 96 ? 5.409 -4.236 -12.400 1.00 96.69 96 ASP A C 1
ATOM 696 O O . ASP A 1 96 ? 4.200 -4.358 -12.210 1.00 96.69 96 ASP A O 1
ATOM 700 N N . TRP A 1 97 ? 5.993 -3.037 -12.466 1.00 96.75 97 TRP A N 1
ATOM 701 C CA . TRP A 1 97 ? 5.284 -1.778 -12.279 1.00 96.75 97 TRP A CA 1
ATOM 702 C C . TRP A 1 97 ? 4.404 -1.395 -13.475 1.00 96.75 97 TRP A C 1
ATOM 704 O O . TRP A 1 97 ? 3.551 -0.535 -13.323 1.00 96.75 97 TRP A O 1
ATOM 714 N N . VAL A 1 98 ? 4.546 -2.001 -14.661 1.00 94.69 98 VAL A N 1
ATOM 715 C CA . VAL A 1 98 ? 3.914 -1.513 -15.911 1.00 94.69 98 VAL A CA 1
ATOM 716 C C . VAL A 1 98 ? 2.391 -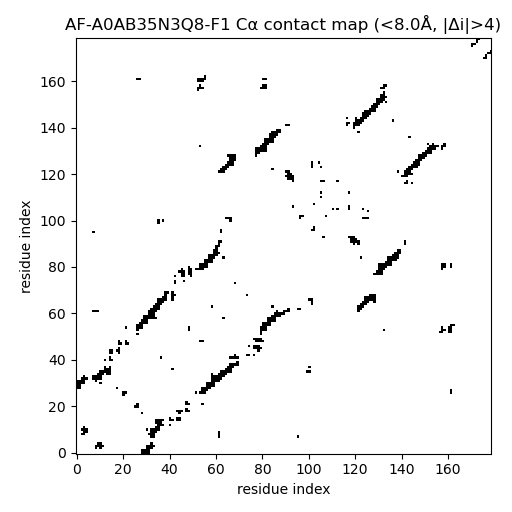1.341 -15.822 1.00 94.69 98 VAL A C 1
ATOM 718 O O . VAL A 1 98 ? 1.845 -0.448 -16.468 1.00 94.69 98 VAL A O 1
ATOM 721 N N . SER A 1 99 ? 1.703 -2.155 -15.021 1.00 92.88 99 SER A N 1
ATOM 722 C CA . SER A 1 99 ? 0.249 -2.067 -14.827 1.00 92.88 99 SER A CA 1
ATOM 723 C C . SER A 1 99 ? -0.198 -1.098 -13.725 1.00 92.88 99 SER A C 1
ATOM 725 O O . SER A 1 99 ? -1.395 -1.011 -13.466 1.00 92.88 99 SER A O 1
ATOM 727 N N . TYR A 1 100 ? 0.735 -0.422 -13.056 1.00 97.25 100 TYR A N 1
ATOM 728 C CA . TYR A 1 100 ? 0.489 0.480 -11.934 1.00 97.25 100 TYR A CA 1
ATOM 729 C C . TYR A 1 100 ? 0.539 1.939 -12.399 1.00 97.25 100 TYR A C 1
ATOM 731 O O . TYR A 1 100 ? 1.451 2.338 -13.132 1.00 97.25 100 TYR A O 1
ATOM 739 N N . ASP A 1 101 ? -0.371 2.773 -11.898 1.00 96.12 101 ASP A N 1
ATOM 740 C CA . ASP A 1 101 ? -0.331 4.229 -12.070 1.00 96.12 101 ASP A CA 1
ATOM 741 C C . ASP A 1 101 ? 0.998 4.803 -11.551 1.00 96.12 101 ASP A C 1
ATOM 743 O O . ASP A 1 101 ? 1.568 5.726 -12.148 1.00 96.12 101 ASP A O 1
ATOM 747 N N . ALA A 1 102 ? 1.523 4.219 -10.467 1.00 96.38 102 ALA A N 1
ATOM 748 C CA . ALA A 1 102 ? 2.820 4.533 -9.878 1.00 96.38 102 ALA A CA 1
ATOM 749 C C . ALA A 1 102 ? 3.978 4.515 -10.887 1.00 96.38 102 ALA A C 1
ATOM 751 O O . ALA A 1 102 ? 4.911 5.307 -10.752 1.00 96.38 102 ALA A O 1
ATOM 752 N N . ASN A 1 103 ? 3.924 3.676 -11.925 1.00 95.94 103 ASN A N 1
ATOM 753 C CA . ASN A 1 103 ? 5.006 3.538 -12.900 1.00 95.94 103 ASN A CA 1
ATOM 754 C C . ASN A 1 103 ? 5.328 4.847 -13.626 1.00 95.94 103 ASN A C 1
ATOM 756 O O . ASN A 1 103 ? 6.496 5.159 -13.857 1.00 95.94 103 ASN A O 1
ATOM 760 N N . ASN A 1 104 ? 4.296 5.649 -13.909 1.00 94.00 104 ASN A N 1
ATOM 761 C CA . ASN A 1 104 ? 4.435 6.955 -14.555 1.00 94.00 104 ASN A CA 1
ATOM 762 C C . ASN A 1 104 ? 5.200 7.972 -13.693 1.00 94.00 104 ASN A C 1
ATOM 764 O O . ASN A 1 104 ? 5.629 9.007 -14.197 1.00 94.00 104 ASN A O 1
ATOM 768 N N . HIS A 1 105 ? 5.362 7.690 -12.400 1.00 93.44 105 HIS A N 1
ATOM 769 C CA . HIS A 1 105 ? 6.035 8.552 -11.435 1.00 93.44 105 HIS A CA 1
ATOM 770 C C . HIS A 1 105 ? 7.331 7.947 -10.891 1.00 93.44 105 HIS A C 1
ATOM 772 O O . HIS A 1 105 ? 8.252 8.684 -10.567 1.00 93.44 105 HIS A O 1
ATOM 778 N N . LEU A 1 106 ? 7.420 6.622 -10.796 1.00 94.69 106 LEU A N 1
ATOM 779 C CA . LEU A 1 106 ? 8.621 5.936 -10.334 1.00 94.69 106 LEU A CA 1
ATOM 780 C C . LEU A 1 106 ? 9.643 5.799 -11.467 1.00 94.69 106 LEU A C 1
ATOM 782 O O . LEU A 1 106 ? 10.802 6.168 -11.300 1.00 94.69 106 LEU A O 1
ATOM 786 N N . ASN A 1 107 ? 9.219 5.311 -12.637 1.00 92.31 107 ASN A N 1
ATOM 787 C CA . ASN A 1 107 ? 10.114 4.899 -13.724 1.00 92.31 107 ASN A CA 1
ATOM 788 C C . ASN A 1 107 ? 10.189 5.892 -14.895 1.00 92.31 107 ASN A C 1
ATOM 790 O O . ASN A 1 107 ? 10.712 5.552 -15.957 1.00 92.31 107 ASN A O 1
ATOM 794 N N . HIS A 1 108 ? 9.704 7.124 -14.721 1.00 88.75 108 HIS A N 1
ATOM 795 C CA . HIS A 1 108 ? 9.853 8.163 -15.742 1.00 88.75 108 HIS A CA 1
ATOM 796 C C . HIS A 1 108 ? 11.317 8.592 -15.920 1.00 88.75 108 HIS A C 1
ATOM 798 O O . HIS A 1 108 ? 12.127 8.5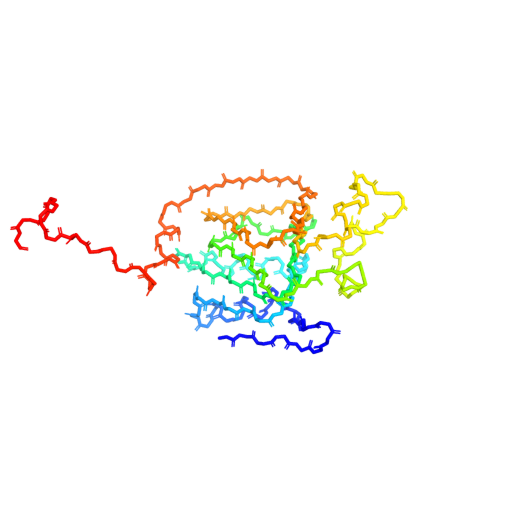14 -14.998 1.00 88.75 108 HIS A O 1
ATOM 804 N N . VAL A 1 109 ? 11.661 9.085 -17.111 1.00 86.75 109 VAL A N 1
ATOM 805 C CA . VAL A 1 109 ? 12.993 9.623 -17.415 1.00 86.75 109 VAL A CA 1
ATOM 806 C C . VAL A 1 109 ? 12.841 11.069 -17.899 1.00 86.75 109 VAL A C 1
ATOM 808 O O . VAL A 1 109 ? 12.056 11.302 -18.820 1.00 86.75 109 VAL A O 1
ATOM 811 N N . PRO A 1 110 ? 13.572 12.045 -17.324 1.00 88.19 110 PRO A N 1
ATOM 812 C CA . PRO A 1 110 ? 14.506 11.917 -16.195 1.00 88.19 110 PRO A CA 1
ATOM 813 C C . PRO A 1 110 ? 13.777 11.746 -14.851 1.00 88.19 110 PRO A C 1
ATOM 815 O O . PRO A 1 110 ? 12.758 12.396 -14.647 1.00 88.19 110 PRO A O 1
ATOM 818 N N . SER A 1 111 ? 14.321 10.937 -13.933 1.00 87.88 111 SER A N 1
ATOM 819 C CA . SER A 1 111 ? 13.810 10.784 -12.558 1.00 87.88 111 SER A CA 1
ATOM 820 C C . SER A 1 111 ? 14.726 11.476 -11.553 1.00 87.88 111 SER A C 1
ATOM 822 O O . SER A 1 111 ? 15.943 11.513 -11.739 1.00 87.88 111 SER A O 1
ATOM 824 N N . VAL A 1 112 ? 14.146 11.988 -10.467 1.00 89.69 112 VAL A N 1
ATOM 825 C CA . VAL A 1 112 ? 14.913 12.445 -9.296 1.00 89.69 112 VAL A CA 1
ATOM 826 C C . VAL A 1 112 ? 15.273 11.299 -8.345 1.00 89.69 112 VAL A C 1
ATOM 828 O O . VAL A 1 112 ? 16.065 11.495 -7.429 1.00 89.69 112 VAL A O 1
ATOM 831 N N . ILE A 1 113 ? 14.698 10.111 -8.554 1.00 91.12 113 ILE A N 1
ATOM 832 C CA . ILE A 1 113 ? 15.012 8.898 -7.802 1.00 91.12 113 ILE A CA 1
ATOM 833 C C . ILE A 1 113 ? 16.126 8.163 -8.553 1.00 91.12 113 ILE A C 1
ATOM 835 O O . ILE A 1 113 ? 16.002 7.849 -9.743 1.00 91.12 113 ILE A O 1
ATOM 839 N N . GLU A 1 114 ? 17.224 7.885 -7.852 1.00 92.19 114 GLU A N 1
ATOM 840 C CA . GLU A 1 114 ? 18.370 7.175 -8.418 1.00 92.19 114 GLU A CA 1
ATOM 841 C C . GLU A 1 114 ? 17.955 5.794 -8.948 1.00 92.19 114 GLU A C 1
ATOM 843 O O . GLU A 1 114 ? 17.143 5.088 -8.348 1.00 92.19 114 GLU A O 1
ATOM 848 N N . GLU A 1 115 ? 18.529 5.395 -10.081 1.00 92.94 115 GLU A N 1
ATOM 849 C CA . GLU A 1 115 ? 18.226 4.118 -10.728 1.00 92.94 115 GLU A CA 1
ATOM 850 C C . GLU A 1 115 ? 18.435 2.909 -9.809 1.00 92.94 115 GLU A C 1
ATOM 852 O O . GLU A 1 115 ? 17.617 1.992 -9.832 1.00 92.94 115 GLU A O 1
ATOM 857 N N . SER A 1 116 ? 19.471 2.931 -8.964 1.00 94.19 116 SER A N 1
ATOM 858 C CA . SER A 1 116 ? 19.778 1.848 -8.023 1.00 94.19 116 SER A CA 1
ATOM 859 C C . SER A 1 116 ? 18.649 1.579 -7.023 1.00 94.19 116 SER A C 1
ATOM 861 O O . SER A 1 116 ? 18.431 0.427 -6.667 1.00 94.19 116 SER A O 1
ATOM 863 N N . TYR A 1 117 ? 17.886 2.603 -6.621 1.00 94.62 117 TYR A N 1
ATOM 864 C CA . TYR A 1 117 ? 16.693 2.422 -5.792 1.00 94.62 117 TYR A CA 1
ATOM 865 C C . TYR A 1 117 ? 15.488 2.008 -6.631 1.00 94.62 117 TYR A C 1
ATOM 867 O O . TYR A 1 117 ? 14.752 1.109 -6.227 1.00 94.62 117 TYR A O 1
ATOM 875 N N . ARG A 1 118 ? 15.290 2.611 -7.813 1.00 93.62 118 ARG A N 1
ATOM 876 C CA . ARG A 1 118 ? 14.136 2.312 -8.685 1.00 93.62 118 ARG A CA 1
ATOM 877 C C . ARG A 1 118 ? 14.072 0.843 -9.095 1.00 93.62 118 ARG A C 1
ATOM 879 O O . ARG A 1 118 ? 12.988 0.270 -9.127 1.00 93.62 118 ARG A O 1
ATOM 886 N N . THR A 1 119 ? 15.216 0.221 -9.373 1.00 95.19 119 THR A N 1
ATOM 887 C CA . THR A 1 119 ? 15.280 -1.178 -9.828 1.00 95.19 119 THR A CA 1
ATOM 888 C C . THR A 1 119 ? 14.951 -2.200 -8.746 1.00 95.19 119 THR A C 1
ATOM 890 O O . THR A 1 119 ? 14.539 -3.303 -9.089 1.00 95.19 119 THR A O 1
ATOM 893 N N . ILE A 1 120 ? 15.072 -1.829 -7.468 1.00 97.25 120 ILE A N 1
ATOM 894 C CA . ILE A 1 120 ? 14.753 -2.684 -6.313 1.00 97.25 120 ILE A CA 1
ATOM 895 C C . ILE A 1 120 ? 13.530 -2.187 -5.528 1.00 97.25 120 ILE A C 1
ATOM 897 O O . ILE A 1 120 ? 13.276 -2.651 -4.418 1.00 97.25 120 ILE A O 1
ATOM 901 N N . THR A 1 121 ? 12.791 -1.206 -6.053 1.00 97.88 121 THR A N 1
ATOM 902 C CA . THR A 1 121 ? 11.638 -0.621 -5.359 1.00 97.88 121 THR A CA 1
ATOM 903 C C . THR A 1 121 ? 10.469 -1.595 -5.366 1.00 97.88 121 THR A C 1
ATOM 905 O O . THR A 1 121 ? 9.991 -1.982 -6.432 1.00 97.88 121 THR A O 1
ATOM 908 N N . SER A 1 122 ? 9.973 -1.940 -4.180 1.00 98.12 122 SER A N 1
ATOM 909 C CA . SER A 1 122 ? 8.753 -2.738 -4.002 1.00 98.12 122 SER A CA 1
ATOM 910 C C . SER A 1 122 ? 7.627 -1.987 -3.301 1.00 98.12 122 SER A C 1
ATOM 912 O O . SER A 1 122 ? 6.473 -2.396 -3.416 1.00 98.12 122 SER A O 1
ATOM 914 N N . TYR A 1 123 ? 7.942 -0.873 -2.634 1.00 98.06 123 TYR A N 1
ATOM 915 C CA . TYR A 1 123 ? 6.960 0.073 -2.119 1.00 98.06 123 TYR A CA 1
ATOM 916 C C . TYR A 1 123 ? 7.141 1.452 -2.748 1.00 98.06 123 TYR A C 1
ATOM 918 O O . TYR A 1 123 ? 8.251 1.989 -2.744 1.00 98.06 123 TYR A O 1
ATOM 926 N N . TYR A 1 124 ? 6.051 2.055 -3.225 1.00 97.44 124 TYR A N 1
ATOM 927 C CA . TYR A 1 124 ? 6.069 3.417 -3.752 1.00 97.44 124 TYR A CA 1
ATOM 928 C C . TYR A 1 124 ? 4.891 4.265 -3.264 1.00 97.44 124 TYR A C 1
ATOM 930 O O . TYR A 1 124 ? 3.728 3.917 -3.472 1.00 97.44 124 TYR A O 1
ATOM 938 N N . GLN A 1 125 ? 5.180 5.427 -2.681 1.00 95.75 125 GLN A N 1
ATOM 939 C CA . GLN A 1 125 ? 4.168 6.402 -2.275 1.00 95.75 125 GLN A CA 1
ATOM 940 C C . GLN A 1 125 ? 4.327 7.703 -3.058 1.00 95.75 125 GLN A C 1
ATOM 942 O O . GLN A 1 125 ? 5.416 8.270 -3.100 1.00 95.75 125 GLN A O 1
ATOM 947 N N . HIS A 1 126 ? 3.236 8.201 -3.644 1.00 94.75 126 HIS A N 1
ATOM 948 C CA . HIS A 1 126 ? 3.241 9.457 -4.392 1.00 94.75 126 HIS A CA 1
ATOM 949 C C . HIS A 1 126 ? 2.182 10.441 -3.898 1.00 94.75 126 HIS A C 1
ATOM 951 O O . HIS A 1 126 ? 0.982 10.194 -4.016 1.00 94.75 126 HIS A O 1
ATOM 957 N N . GLY A 1 127 ? 2.603 11.649 -3.523 1.00 91.25 127 GLY A N 1
ATOM 958 C CA . GLY A 1 127 ? 1.703 12.719 -3.082 1.00 91.25 127 GLY A CA 1
ATOM 959 C C . GLY A 1 127 ? 1.188 12.532 -1.652 1.00 91.25 127 GLY A C 1
ATOM 960 O O . GLY A 1 127 ? 1.640 11.664 -0.922 1.00 91.25 127 GLY A O 1
ATOM 961 N N . ALA A 1 128 ? 0.258 13.383 -1.214 1.00 89.12 128 ALA A N 1
ATOM 962 C CA . ALA A 1 128 ? -0.156 13.404 0.190 1.00 89.12 128 ALA A CA 1
ATOM 963 C C . ALA A 1 128 ? -0.995 12.172 0.572 1.00 89.12 128 ALA A C 1
ATOM 965 O O . ALA A 1 128 ? -2.084 11.965 0.025 1.00 89.12 128 ALA A O 1
ATOM 966 N N . PHE A 1 129 ? -0.510 11.419 1.558 1.00 89.88 129 PHE A N 1
ATOM 967 C CA . PHE A 1 129 ? -1.207 10.300 2.183 1.00 89.88 129 PHE A CA 1
ATOM 968 C C . PHE A 1 129 ? -0.977 10.337 3.697 1.00 89.88 129 PHE A C 1
ATOM 970 O O . PHE A 1 129 ? 0.157 10.444 4.164 1.00 89.88 129 PHE A O 1
ATOM 977 N N . THR A 1 130 ? -2.060 10.271 4.470 1.00 90.56 130 THR A N 1
ATOM 978 C CA . THR A 1 130 ? -2.011 10.341 5.935 1.00 90.56 130 THR A CA 1
ATOM 979 C C . THR A 1 130 ? -2.529 9.041 6.524 1.00 90.56 130 THR A C 1
ATOM 981 O O . THR A 1 130 ? -3.637 8.606 6.207 1.00 90.56 130 THR A O 1
ATOM 984 N N . VAL A 1 131 ? -1.744 8.460 7.429 1.00 90.56 131 VAL A N 1
ATOM 985 C CA . VAL A 1 131 ? -2.083 7.249 8.180 1.00 90.56 131 VAL A CA 1
ATOM 986 C C . VAL A 1 131 ? -2.055 7.549 9.676 1.00 90.56 131 VAL A C 1
ATOM 988 O O . VAL A 1 131 ? -1.120 8.172 10.175 1.00 90.56 131 VAL A O 1
ATOM 991 N N . SER A 1 132 ? -3.105 7.147 10.396 1.00 87.62 132 SER A N 1
ATOM 992 C CA . SER A 1 132 ? -3.242 7.398 11.842 1.00 87.62 132 SER A CA 1
ATOM 993 C C . SER A 1 132 ? -2.682 6.278 12.729 1.00 87.62 132 SER A C 1
ATOM 995 O O . SER A 1 132 ? -2.694 6.401 13.947 1.00 87.62 132 SER A O 1
ATOM 997 N N . GLY A 1 133 ? -2.224 5.166 12.153 1.00 86.19 133 GLY A N 1
ATOM 998 C CA . GLY A 1 133 ? -1.488 4.124 12.871 1.00 86.19 133 GLY A CA 1
ATOM 999 C C . GLY A 1 133 ? -0.011 4.166 12.502 1.00 86.19 133 GLY A C 1
ATOM 1000 O O . GLY A 1 133 ? 0.756 4.945 13.063 1.00 86.19 133 GLY A O 1
ATOM 1001 N N . GLY A 1 134 ? 0.379 3.334 11.539 1.00 89.50 134 GLY A N 1
ATOM 1002 C CA . GLY A 1 134 ? 1.761 3.230 11.082 1.00 89.50 134 GLY A CA 1
ATOM 1003 C C . GLY A 1 134 ? 1.893 2.460 9.775 1.00 89.50 134 GLY A C 1
ATOM 1004 O O . GLY A 1 134 ? 0.956 1.790 9.343 1.00 89.50 134 GLY A O 1
ATOM 1005 N N . GLN A 1 135 ? 3.065 2.575 9.159 1.00 92.50 135 GLN A N 1
ATOM 1006 C CA . GLN A 1 135 ? 3.462 1.785 7.997 1.00 92.50 135 GLN A CA 1
ATOM 1007 C C . GLN A 1 135 ? 4.700 0.977 8.376 1.00 92.50 135 GLN A C 1
ATOM 1009 O O . GLN A 1 135 ? 5.639 1.527 8.954 1.00 92.50 135 GLN A O 1
ATOM 1014 N N . TYR A 1 136 ? 4.679 -0.314 8.083 1.00 94.12 136 TYR A N 1
ATOM 1015 C CA . TYR A 1 136 ? 5.724 -1.265 8.425 1.00 94.12 136 TYR A CA 1
ATOM 1016 C C . TYR A 1 136 ? 6.192 -1.942 7.145 1.00 94.12 136 TYR A C 1
ATOM 1018 O O . TYR A 1 136 ? 5.376 -2.479 6.399 1.00 94.12 136 TYR A O 1
ATOM 1026 N N . PHE A 1 137 ? 7.500 -1.921 6.917 1.00 96.12 137 PHE A N 1
ATOM 1027 C CA . PHE A 1 137 ? 8.127 -2.478 5.727 1.00 96.12 137 PHE A CA 1
ATOM 1028 C C . PHE A 1 137 ? 9.130 -3.542 6.162 1.00 96.12 137 PHE A C 1
ATOM 1030 O O . PHE A 1 137 ? 10.056 -3.237 6.913 1.00 96.12 137 PHE A O 1
ATOM 1037 N N . ASP A 1 138 ? 8.937 -4.771 5.697 1.00 96.25 138 ASP A N 1
ATOM 1038 C CA . ASP A 1 138 ? 9.881 -5.877 5.856 1.00 96.25 138 ASP A CA 1
ATOM 1039 C C . ASP A 1 138 ? 10.104 -6.514 4.484 1.00 96.25 138 ASP A C 1
ATOM 1041 O O . ASP A 1 138 ? 9.395 -7.420 4.048 1.00 96.25 138 ASP A O 1
ATOM 1045 N N . ALA A 1 139 ? 11.039 -5.934 3.744 1.00 96.00 139 ALA A N 1
ATOM 1046 C CA . ALA A 1 139 ? 11.358 -6.332 2.383 1.00 96.00 139 ALA A CA 1
ATOM 1047 C C . ALA A 1 139 ? 12.887 -6.299 2.222 1.00 96.00 139 ALA A C 1
ATOM 1049 O O . ALA A 1 139 ? 13.453 -5.275 1.820 1.00 96.00 139 ALA A O 1
ATOM 1050 N N . PRO A 1 140 ? 13.592 -7.378 2.610 1.00 94.75 140 PRO A N 1
ATOM 1051 C CA . PRO A 1 140 ? 15.049 -7.405 2.617 1.00 94.75 140 PRO A CA 1
ATOM 1052 C C . PRO A 1 140 ? 15.641 -7.093 1.238 1.00 94.75 140 PRO A C 1
ATOM 1054 O O . PRO A 1 140 ? 15.252 -7.685 0.234 1.00 94.75 140 PRO A O 1
ATOM 1057 N N . ASN A 1 141 ? 16.630 -6.194 1.200 1.00 95.75 141 ASN A N 1
ATOM 1058 C CA . ASN A 1 141 ? 17.310 -5.738 -0.023 1.00 95.75 141 ASN A CA 1
ATOM 1059 C C . ASN A 1 141 ? 16.396 -5.048 -1.055 1.00 95.75 141 ASN A C 1
ATOM 1061 O O . ASN A 1 141 ? 16.730 -5.006 -2.238 1.00 95.75 141 ASN A O 1
ATOM 1065 N N . GLN A 1 142 ? 15.259 -4.505 -0.621 1.00 97.81 142 GLN A N 1
ATOM 1066 C CA . GLN A 1 142 ? 14.334 -3.757 -1.471 1.00 97.81 142 GLN A CA 1
ATOM 1067 C C . GLN A 1 142 ? 14.201 -2.319 -0.977 1.00 97.81 142 GLN A C 1
ATOM 1069 O O . GLN A 1 142 ? 14.462 -2.014 0.188 1.00 97.81 142 GLN A O 1
ATOM 1074 N N . ALA A 1 143 ? 13.804 -1.421 -1.874 1.00 97.44 143 ALA A N 1
ATOM 1075 C CA . ALA A 1 143 ? 13.580 -0.023 -1.546 1.00 97.44 143 ALA A CA 1
ATOM 1076 C C . ALA A 1 143 ? 12.094 0.256 -1.288 1.00 97.44 143 ALA A C 1
ATOM 1078 O O . ALA A 1 143 ? 11.216 -0.162 -2.048 1.00 97.44 143 ALA A O 1
ATOM 1079 N N . ALA A 1 144 ? 11.839 1.035 -0.237 1.00 96.62 144 ALA A N 1
ATOM 1080 C CA . ALA A 1 144 ? 10.591 1.754 -0.041 1.00 96.62 144 ALA A CA 1
ATOM 1081 C C . ALA A 1 144 ? 10.825 3.222 -0.406 1.00 96.62 144 ALA A C 1
ATOM 1083 O O . ALA A 1 144 ? 11.609 3.915 0.245 1.00 96.62 144 ALA A O 1
ATOM 1084 N N . VAL A 1 145 ? 10.185 3.679 -1.479 1.00 95.69 145 VAL A N 1
ATOM 1085 C CA . VAL A 1 145 ? 10.413 5.006 -2.050 1.00 95.69 145 VAL A CA 1
ATOM 1086 C C . VAL A 1 145 ? 9.217 5.909 -1.778 1.00 95.69 145 VAL A C 1
ATOM 1088 O O . VAL A 1 145 ? 8.076 5.593 -2.115 1.00 95.69 145 VAL A O 1
ATOM 1091 N N . PHE A 1 146 ? 9.504 7.069 -1.197 1.00 93.56 146 PHE A N 1
ATOM 1092 C CA . PHE A 1 146 ? 8.524 8.089 -0.850 1.00 93.56 146 PHE A CA 1
ATOM 1093 C C . PHE A 1 146 ? 8.773 9.323 -1.719 1.00 93.56 146 PHE A C 1
ATOM 1095 O O . PHE A 1 146 ? 9.792 9.999 -1.581 1.00 93.56 146 PHE A O 1
ATOM 1102 N N . PHE A 1 147 ? 7.855 9.596 -2.642 1.00 91.25 147 PHE A N 1
ATOM 1103 C CA . PHE A 1 147 ? 7.822 10.812 -3.451 1.00 91.25 147 PHE A CA 1
ATOM 1104 C C . PHE A 1 147 ? 6.589 11.636 -3.066 1.00 91.25 147 PHE A C 1
ATOM 1106 O O . PHE A 1 147 ? 5.591 11.730 -3.787 1.00 91.25 147 PHE A O 1
ATOM 1113 N N . ASP A 1 148 ? 6.603 12.168 -1.851 1.00 82.12 148 ASP A N 1
ATOM 1114 C CA . ASP A 1 148 ? 5.384 12.612 -1.195 1.00 82.12 148 ASP A CA 1
ATOM 1115 C C . ASP A 1 148 ? 5.574 13.779 -0.218 1.00 82.12 148 ASP A C 1
ATOM 1117 O O . ASP A 1 148 ? 6.634 14.390 -0.090 1.00 82.12 148 ASP A O 1
ATOM 1121 N N . SER A 1 149 ? 4.465 14.115 0.440 1.00 74.00 149 SER A N 1
ATOM 1122 C CA . SER A 1 149 ? 4.439 14.880 1.676 1.00 74.00 149 SER A CA 1
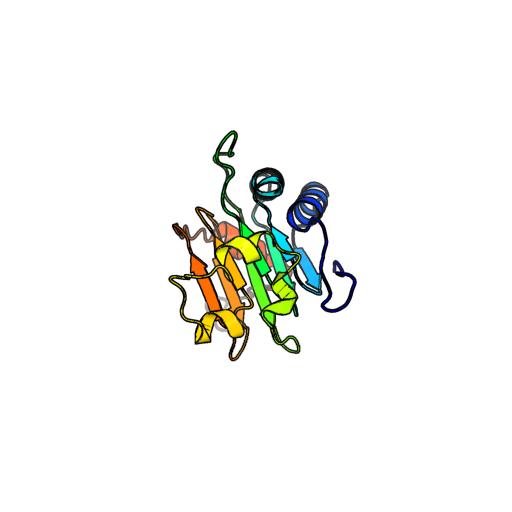ATOM 1123 C C . SER A 1 149 ? 3.832 13.970 2.743 1.00 74.00 149 SER A C 1
ATOM 1125 O O . SER A 1 149 ? 2.660 13.597 2.640 1.00 74.00 149 SER A O 1
ATOM 1127 N N . LEU A 1 150 ? 4.646 13.592 3.730 1.00 69.56 150 LEU A N 1
ATOM 1128 C CA . LEU A 1 150 ? 4.266 12.696 4.823 1.00 69.56 150 LEU A CA 1
ATOM 1129 C C . LEU A 1 150 ? 3.842 13.474 6.068 1.00 69.56 150 LEU A C 1
ATOM 1131 O O . LEU A 1 150 ? 4.531 14.394 6.505 1.00 69.56 150 LEU A O 1
ATOM 1135 N N . ASP A 1 151 ? 2.737 13.039 6.671 1.00 74.12 151 ASP A N 1
ATOM 1136 C CA . ASP A 1 151 ? 2.291 13.455 8.002 1.00 74.12 151 ASP A CA 1
ATOM 1137 C C . ASP A 1 151 ? 2.040 12.196 8.844 1.00 74.12 151 ASP A C 1
ATOM 1139 O O . ASP A 1 151 ? 1.042 11.490 8.661 1.00 74.12 151 ASP A O 1
ATOM 1143 N N . PHE A 1 152 ? 2.989 11.883 9.729 1.00 70.81 152 PHE A N 1
ATOM 1144 C CA . PHE A 1 152 ? 2.904 10.739 10.633 1.00 70.81 152 PHE A CA 1
ATOM 1145 C C . PHE A 1 152 ? 2.164 11.136 11.910 1.00 70.81 152 PHE A C 1
ATOM 1147 O O . PHE A 1 152 ? 2.715 11.814 12.779 1.00 70.81 152 PHE A O 1
ATOM 1154 N N . ARG A 1 153 ? 0.922 10.664 12.059 1.00 80.06 153 ARG A N 1
ATOM 1155 C CA . ARG A 1 153 ? 0.097 10.926 13.245 1.00 80.06 153 ARG A CA 1
ATOM 1156 C C . ARG A 1 153 ? -0.111 9.651 14.037 1.00 80.06 153 ARG A C 1
ATOM 1158 O O . ARG A 1 153 ? -1.059 8.914 13.792 1.00 80.06 153 ARG A O 1
ATOM 1165 N N . PHE A 1 154 ? 0.771 9.400 14.996 1.00 81.75 154 PHE A N 1
ATOM 1166 C CA . PHE A 1 154 ? 0.637 8.250 15.881 1.00 81.75 154 PHE A CA 1
ATOM 1167 C C . PHE A 1 154 ? -0.658 8.334 16.703 1.00 81.75 154 PHE A C 1
ATOM 1169 O O . PHE A 1 154 ? -0.869 9.288 17.452 1.00 81.75 154 PHE A O 1
ATOM 1176 N N . ASN A 1 155 ? -1.495 7.302 16.606 1.00 85.81 155 ASN A N 1
ATOM 1177 C CA . ASN A 1 155 ? -2.639 7.096 17.483 1.00 85.81 155 ASN A CA 1
ATOM 1178 C C . ASN A 1 155 ? -2.529 5.720 18.153 1.00 85.81 155 ASN A C 1
ATOM 1180 O O . ASN A 1 155 ? -2.696 4.683 17.507 1.00 85.81 155 ASN A O 1
ATOM 1184 N N . LYS A 1 156 ? -2.264 5.720 19.466 1.00 85.81 156 LYS A N 1
ATOM 1185 C CA . LYS A 1 156 ? -2.117 4.495 20.261 1.00 85.81 156 LYS A CA 1
ATOM 1186 C C . LYS A 1 156 ? -3.345 3.591 20.165 1.00 85.81 156 LYS A C 1
ATOM 1188 O O . LYS A 1 156 ? -3.180 2.392 19.978 1.00 85.81 156 LYS A O 1
ATOM 1193 N N . ASP A 1 157 ? -4.547 4.154 20.235 1.00 87.31 157 ASP A N 1
ATOM 1194 C CA . ASP A 1 157 ? -5.782 3.369 20.216 1.00 87.31 157 ASP A CA 1
ATOM 1195 C C . ASP A 1 157 ? -5.977 2.669 18.868 1.00 87.31 157 ASP A C 1
ATOM 1197 O O . ASP A 1 157 ? -6.468 1.544 18.822 1.00 87.31 157 ASP A O 1
ATOM 1201 N N . VAL A 1 158 ? -5.561 3.301 17.763 1.00 84.62 158 VAL A N 1
ATOM 1202 C CA . VAL A 1 158 ? -5.585 2.682 16.426 1.00 84.62 158 VAL A CA 1
ATOM 1203 C C . VAL A 1 158 ? -4.602 1.516 16.362 1.00 84.62 158 VAL A C 1
ATOM 1205 O O . VAL A 1 158 ? -4.966 0.436 15.898 1.00 84.62 158 VAL A O 1
ATOM 1208 N N . VAL A 1 159 ? -3.377 1.705 16.861 1.00 82.50 159 VAL A N 1
ATOM 1209 C CA . VAL A 1 159 ? -2.356 0.648 16.890 1.00 82.50 159 VAL A CA 1
ATOM 1210 C C . VAL A 1 159 ? -2.802 -0.517 17.775 1.00 82.50 159 VAL A C 1
ATOM 1212 O O . VAL A 1 159 ? -2.753 -1.666 17.338 1.00 82.50 159 VAL A O 1
ATOM 1215 N N . ASP A 1 160 ? -3.300 -0.246 18.979 1.00 84.19 160 ASP A N 1
ATOM 1216 C CA . ASP A 1 160 ? -3.763 -1.279 19.905 1.00 84.19 160 ASP A CA 1
ATOM 1217 C C . ASP A 1 160 ? -4.961 -2.047 19.321 1.00 84.19 160 ASP A C 1
ATOM 1219 O O . ASP A 1 160 ? -4.962 -3.279 19.317 1.00 84.19 160 ASP A O 1
ATOM 1223 N N . ASN A 1 161 ? -5.949 -1.350 18.742 1.00 83.44 161 ASN A N 1
ATOM 1224 C CA . ASN A 1 161 ? -7.105 -2.001 18.118 1.00 83.44 161 ASN A CA 1
ATOM 1225 C C . ASN A 1 161 ? -6.729 -2.859 16.910 1.00 83.44 161 ASN A C 1
ATOM 1227 O O . ASN A 1 161 ? 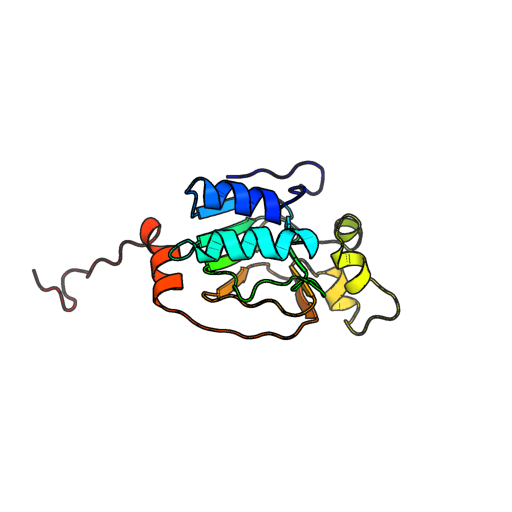-7.322 -3.917 16.724 1.00 83.44 161 ASN A O 1
ATOM 1231 N N . SER A 1 162 ? -5.741 -2.432 16.123 1.00 78.31 162 SER A N 1
ATOM 1232 C CA . SER A 1 162 ? -5.257 -3.187 14.963 1.00 78.31 162 SER A CA 1
ATOM 1233 C C . SER A 1 162 ? -4.559 -4.505 15.344 1.00 78.31 162 SER A C 1
ATOM 1235 O O . SER A 1 162 ? -4.506 -5.450 14.555 1.00 78.31 162 SER A O 1
ATOM 1237 N N . ARG A 1 163 ? -4.036 -4.595 16.577 1.00 77.75 163 ARG A N 1
ATOM 1238 C CA . ARG A 1 163 ? -3.266 -5.748 17.071 1.00 77.75 163 ARG A CA 1
ATOM 1239 C C . ARG A 1 163 ? -4.009 -6.598 18.100 1.00 77.75 163 ARG A C 1
ATOM 1241 O O . ARG A 1 163 ? -3.538 -7.693 18.406 1.00 77.75 163 ARG A O 1
ATOM 1248 N N . LYS A 1 164 ? -5.136 -6.134 18.650 1.00 76.31 164 LYS A N 1
ATOM 1249 C CA . LYS A 1 164 ? -5.811 -6.783 19.792 1.00 76.31 164 LYS A CA 1
ATOM 1250 C C . LYS A 1 164 ? -6.192 -8.247 19.549 1.00 76.31 164 LYS A C 1
ATOM 1252 O O . LYS A 1 164 ? -6.112 -9.047 20.471 1.00 76.31 164 LYS A O 1
ATOM 1257 N N . GLU A 1 165 ? -6.549 -8.607 18.315 1.00 72.56 165 GLU A N 1
ATOM 1258 C CA . GLU A 1 165 ? -6.897 -9.991 17.955 1.00 72.56 165 GLU A CA 1
ATOM 1259 C C . GLU A 1 165 ? -5.660 -10.904 17.877 1.00 72.56 165 GLU A C 1
ATOM 1261 O O . GLU A 1 165 ? -5.768 -12.117 18.027 1.00 72.56 165 GLU A O 1
ATOM 1266 N N . PHE A 1 166 ? -4.469 -10.330 17.674 1.00 70.50 166 PHE A N 1
ATOM 1267 C CA . PHE A 1 166 ? -3.206 -11.064 17.520 1.00 70.50 166 PHE A CA 1
ATOM 1268 C C . PHE A 1 166 ? -2.308 -11.000 18.757 1.00 70.50 166 PHE A C 1
ATOM 1270 O O . PHE A 1 166 ? -1.306 -11.708 18.837 1.00 70.50 166 PHE A O 1
ATOM 1277 N N . THR A 1 167 ? -2.645 -10.152 19.729 1.00 64.25 167 THR A N 1
ATOM 1278 C CA . THR A 1 167 ? -1.861 -9.969 20.951 1.00 64.25 167 THR A CA 1
ATOM 1279 C C . THR A 1 167 ? -2.784 -9.911 22.155 1.00 64.25 167 THR A C 1
ATOM 1281 O O . THR A 1 167 ? -3.355 -8.870 22.469 1.00 64.25 167 THR A O 1
ATOM 1284 N N . GLN A 1 168 ? -2.878 -11.022 22.885 1.00 61.09 168 GLN A N 1
ATOM 1285 C CA . GLN A 1 168 ? -3.342 -10.971 24.265 1.00 61.09 168 GLN A CA 1
ATOM 1286 C C . GLN A 1 168 ? -2.179 -10.482 25.127 1.00 61.09 168 GLN A C 1
ATOM 1288 O O . GLN A 1 168 ? -1.275 -11.248 25.458 1.00 61.09 168 GLN A O 1
ATOM 1293 N N . ILE A 1 169 ? -2.179 -9.195 25.476 1.00 64.06 169 ILE A N 1
ATOM 1294 C CA . ILE A 1 169 ? -1.277 -8.698 26.515 1.00 64.06 169 ILE A CA 1
ATOM 1295 C C . ILE A 1 169 ? -1.769 -9.291 27.834 1.00 64.06 169 ILE A C 1
ATOM 1297 O O . ILE A 1 169 ? -2.760 -8.834 28.398 1.00 64.06 169 ILE A O 1
ATOM 1301 N N . GLN A 1 170 ? -1.094 -10.335 28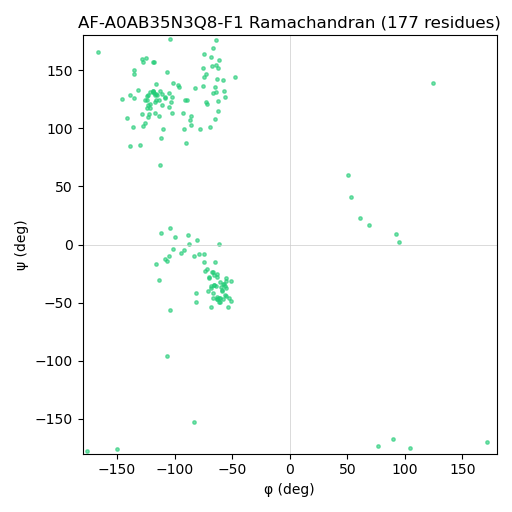.306 1.00 67.69 170 GLN A N 1
ATOM 1302 C CA . GLN A 1 170 ? -1.325 -10.885 29.633 1.00 67.69 170 GLN A CA 1
ATOM 1303 C C . GLN A 1 170 ? -0.190 -10.464 30.554 1.00 67.69 170 GLN A C 1
ATOM 1305 O O . GLN A 1 170 ? 0.989 -10.629 30.228 1.00 67.69 170 GLN A O 1
ATOM 1310 N N . TRP A 1 171 ? -0.552 -9.933 31.720 1.00 65.81 171 TRP A N 1
ATOM 1311 C CA . TRP A 1 171 ? 0.405 -9.745 32.796 1.00 65.81 171 TRP A CA 1
ATOM 1312 C C . TRP A 1 171 ? 0.943 -11.109 33.212 1.00 65.81 171 TRP A C 1
ATOM 1314 O O . TRP A 1 171 ? 0.201 -11.960 33.700 1.00 65.81 171 TRP A O 1
ATOM 1324 N N . GLN A 1 172 ? 2.239 -11.316 32.999 1.00 71.25 172 GLN A N 1
ATOM 1325 C CA . GLN A 1 172 ? 2.917 -12.525 33.448 1.00 71.25 172 GLN A CA 1
ATOM 1326 C C . GLN A 1 172 ? 2.911 -12.558 34.979 1.00 71.25 172 GLN A C 1
ATOM 1328 O O . GLN A 1 172 ? 3.189 -11.539 35.621 1.00 71.25 172 GLN A O 1
ATOM 1333 N N . LYS A 1 173 ? 2.603 -13.720 35.562 1.00 72.69 173 LYS A N 1
ATOM 1334 C CA . LYS A 1 173 ? 2.635 -13.909 37.016 1.00 72.69 173 LYS A CA 1
ATOM 1335 C C . LYS A 1 173 ? 4.025 -13.556 37.551 1.00 72.69 173 LYS A C 1
ATOM 1337 O O . LYS A 1 173 ? 5.022 -14.068 37.047 1.00 72.69 173 LYS A O 1
ATOM 1342 N N . GLY A 1 174 ? 4.086 -12.677 38.550 1.00 71.62 174 GLY A N 1
ATOM 1343 C CA . GLY A 1 174 ? 5.343 -12.148 39.102 1.00 71.62 174 GLY A CA 1
ATOM 1344 C C . GLY A 1 174 ? 5.801 -10.811 38.502 1.00 71.62 174 GLY A C 1
ATOM 1345 O O . GLY A 1 174 ? 6.855 -10.302 38.877 1.00 71.62 174 GLY A O 1
ATOM 1346 N N . SER A 1 175 ? 5.018 -10.228 37.590 1.00 74.12 175 SER A N 1
ATOM 1347 C CA . SER A 1 175 ? 5.054 -8.785 37.305 1.00 74.12 175 SER A CA 1
ATOM 1348 C C . SER A 1 175 ? 4.191 -8.028 38.334 1.00 74.12 175 SER A C 1
ATOM 1350 O O . SER A 1 175 ? 3.971 -8.529 39.430 1.00 74.12 175 SER A O 1
ATOM 1352 N N . TRP A 1 176 ? 3.637 -6.860 37.991 1.00 68.50 176 TRP A N 1
ATOM 1353 C CA . TRP A 1 176 ? 2.622 -6.161 38.805 1.00 68.50 176 TRP A CA 1
ATOM 1354 C C . TRP A 1 176 ? 1.310 -6.955 38.999 1.00 68.50 176 TRP A C 1
ATOM 1356 O O . TRP A 1 176 ? 0.371 -6.447 39.604 1.00 68.50 176 TRP A O 1
ATOM 1366 N N . ASN A 1 177 ? 1.226 -8.165 38.437 1.00 68.75 177 ASN A N 1
ATOM 1367 C CA . ASN A 1 177 ? 0.196 -9.150 38.722 1.00 68.75 177 ASN A CA 1
ATOM 1368 C C . ASN A 1 177 ? 0.812 -10.325 39.498 1.00 68.75 177 ASN A C 1
ATOM 1370 O O . ASN A 1 177 ? 1.473 -11.205 38.933 1.00 68.75 177 ASN A O 1
ATOM 1374 N N . ASP A 1 178 ? 0.616 -10.296 40.806 1.00 62.81 178 ASP A N 1
ATOM 1375 C CA . ASP A 1 178 ? 1.160 -11.211 41.804 1.00 62.81 178 ASP A CA 1
ATOM 1376 C C . ASP A 1 178 ? 0.165 -12.307 42.244 1.00 62.81 178 ASP A C 1
ATOM 1378 O O . ASP A 1 178 ? 0.493 -13.129 43.105 1.00 62.81 178 ASP A O 1
ATOM 1382 N N . LEU A 1 179 ? -1.004 -12.400 41.594 1.00 57.88 179 LEU A N 1
ATOM 1383 C CA . LEU A 1 179 ? -1.998 -13.464 41.804 1.00 57.88 179 LEU A CA 1
ATOM 1384 C C . LEU A 1 179 ? -2.031 -14.469 40.642 1.00 57.88 179 LEU A C 1
ATOM 1386 O O . LEU A 1 179 ? -2.207 -14.059 39.476 1.00 57.88 179 LEU A O 1
#

Solvent-accessible surface area (backbone atoms only — not comparable to full-atom values): 9626 Å² total; per-residue (Å²): 123,44,77,28,50,77,87,76,30,36,32,79,64,28,22,50,56,52,18,53,41,34,70,72,69,47,47,73,45,40,35,45,16,15,36,46,29,43,40,87,26,34,52,54,28,18,53,34,28,55,78,50,69,24,24,28,39,35,37,31,40,46,46,39,36,41,38,18,60,40,95,67,91,54,64,91,63,40,34,29,16,35,42,37,41,38,32,85,85,51,78,54,48,66,74,73,35,70,88,40,81,60,32,75,72,65,72,39,85,90,55,96,65,56,66,81,47,53,48,28,37,35,34,42,35,38,42,50,56,46,39,34,26,48,79,46,79,49,43,83,94,46,31,76,45,78,59,59,53,84,53,87,44,78,32,69,66,23,47,49,54,43,39,49,91,82,47,84,88,67,78,53,78,74,52,101,35,80,119

Organism: Vibrio splendidus (NCBI:txid29497)

Secondary structure (DSSP, 8-state):
-EE-BTTTTEETTHHHHHHHHHHTT--EEEEESEEEE-TTTHHHHHHHHHTSS-EEEEEESS-EEEE---SSS--S--B-EEEEEE-SS----GGGGGGSTTHHHHS-SS-SS-HHHHTTEEEEEES-EEESSEEEEE-TT-EEEEES-EEE---HHHHHHHHTTT------BTTTB--